Protein AF-A0A7S1Y4C5-F1 (afdb_monomer)

InterPro domains:
  IPR015883 Beta-hexosaminidase, catalytic domain [PF00728] (5-152)
  IPR017853 Glycoside hydrolase superfamily [SSF51445] (5-171)
  IPR025705 Beta-hexosaminidase [PTHR22600] (7-168)

Structure (mmCIF, N/CA/C/O backbone):
data_AF-A0A7S1Y4C5-F1
#
_entry.id   AF-A0A7S1Y4C5-F1
#
loop_
_atom_site.group_PDB
_atom_site.id
_atom_site.type_symbol
_atom_site.label_atom_id
_atom_site.label_alt_id
_atom_site.label_comp_id
_atom_site.label_asym_id
_atom_site.label_entity_id
_atom_site.label_seq_id
_atom_site.pdbx_PDB_ins_code
_atom_site.Cartn_x
_atom_site.Cartn_y
_atom_site.Cartn_z
_atom_site.occupancy
_atom_site.B_iso_or_equiv
_atom_site.auth_seq_id
_atom_site.auth_comp_id
_atom_site.auth_asym_id
_atom_site.auth_atom_id
_atom_site.pdbx_PDB_model_num
ATOM 1 N N . LEU A 1 1 ? 2.376 -16.412 13.499 1.00 44.69 1 LEU A N 1
ATOM 2 C CA . LEU A 1 1 ? 3.447 -16.678 12.507 1.00 44.69 1 LEU A CA 1
ATOM 3 C C . LEU A 1 1 ? 4.648 -15.849 12.928 1.00 44.69 1 LEU A C 1
ATOM 5 O O . LEU A 1 1 ? 4.509 -14.636 12.977 1.00 44.69 1 LEU A O 1
ATOM 9 N N . ALA A 1 2 ? 5.771 -16.462 13.318 1.00 43.91 2 ALA A N 1
ATOM 10 C CA . ALA A 1 2 ? 6.979 -15.684 13.595 1.00 43.91 2 ALA A CA 1
ATOM 11 C C . ALA A 1 2 ? 7.373 -14.967 12.302 1.00 43.91 2 ALA A C 1
ATOM 13 O O . ALA A 1 2 ? 7.531 -15.613 11.263 1.00 43.91 2 ALA A O 1
ATOM 14 N N . THR A 1 3 ? 7.448 -13.643 12.336 1.00 50.47 3 THR A N 1
ATOM 15 C CA . THR A 1 3 ? 7.747 -12.889 11.130 1.00 50.47 3 THR A CA 1
ATOM 16 C C . THR A 1 3 ? 9.207 -13.100 10.771 1.00 50.47 3 THR A C 1
ATOM 18 O O . THR A 1 3 ? 10.111 -13.102 11.613 1.00 50.47 3 THR A O 1
ATOM 21 N N . LYS A 1 4 ? 9.411 -13.429 9.501 1.00 54.81 4 LYS A N 1
ATOM 22 C CA . LYS A 1 4 ? 10.700 -13.845 8.969 1.00 54.81 4 LYS A CA 1
ATOM 23 C C . LYS A 1 4 ? 11.715 -12.699 9.115 1.00 54.81 4 LYS A C 1
ATOM 25 O O . LYS A 1 4 ? 11.378 -11.536 8.897 1.00 54.81 4 LYS A O 1
ATOM 30 N N . LYS A 1 5 ? 12.950 -13.012 9.532 1.00 53.66 5 LYS A N 1
ATOM 31 C CA . LYS A 1 5 ? 14.040 -12.021 9.668 1.00 53.66 5 LYS A CA 1
ATOM 32 C C . LYS A 1 5 ? 14.403 -11.440 8.293 1.00 53.66 5 LYS A C 1
ATOM 34 O O . LYS A 1 5 ? 14.138 -12.065 7.268 1.00 53.66 5 LYS A O 1
ATOM 39 N N . ASN A 1 6 ? 15.069 -10.282 8.269 1.00 50.22 6 ASN A N 1
ATOM 40 C CA . ASN A 1 6 ? 15.592 -9.679 7.035 1.00 50.22 6 ASN A CA 1
ATOM 41 C C . ASN A 1 6 ? 16.341 -10.722 6.177 1.00 50.22 6 ASN A C 1
ATOM 43 O O . ASN A 1 6 ? 17.249 -11.393 6.665 1.00 50.22 6 ASN A O 1
ATOM 47 N N . GLY A 1 7 ? 15.939 -10.861 4.907 1.00 56.28 7 GLY A N 1
ATOM 48 C CA . GLY A 1 7 ? 16.528 -11.803 3.943 1.00 56.28 7 GLY A CA 1
ATOM 49 C C . GLY A 1 7 ? 15.843 -13.172 3.837 1.00 56.28 7 GLY A C 1
ATOM 50 O O . GLY A 1 7 ? 16.260 -13.994 3.027 1.00 56.28 7 GLY A O 1
ATOM 51 N N . GLN A 1 8 ? 14.794 -13.436 4.616 1.00 66.62 8 GLN A N 1
ATOM 52 C CA . GLN A 1 8 ? 14.016 -14.669 4.514 1.00 66.62 8 GLN A CA 1
ATOM 53 C C . GLN A 1 8 ? 12.784 -14.482 3.607 1.00 66.62 8 GLN A C 1
ATOM 55 O O . GLN A 1 8 ? 12.070 -13.487 3.698 1.00 66.62 8 GLN A O 1
ATOM 60 N N . VAL A 1 9 ? 12.531 -15.460 2.735 1.00 79.56 9 VAL A N 1
ATOM 61 C CA . VAL A 1 9 ? 11.459 -15.446 1.720 1.00 79.56 9 VAL A CA 1
ATOM 62 C C . VAL A 1 9 ? 10.220 -16.167 2.251 1.00 79.56 9 VAL A C 1
ATOM 64 O O . VAL A 1 9 ? 10.359 -17.213 2.885 1.00 79.56 9 VAL A O 1
ATOM 67 N N . TYR A 1 10 ? 9.014 -15.650 2.006 1.00 84.56 10 TYR A N 1
ATOM 68 C CA . TYR A 1 10 ? 7.770 -16.391 2.256 1.00 84.56 10 TYR A CA 1
ATOM 69 C C . TYR A 1 10 ? 7.598 -17.479 1.199 1.00 84.56 10 TYR A C 1
ATOM 71 O O . TYR A 1 10 ? 7.643 -17.198 0.007 1.00 84.56 10 TYR A O 1
ATOM 79 N N . THR A 1 11 ? 7.426 -18.723 1.635 1.00 89.00 11 THR A N 1
ATOM 80 C CA . THR A 1 11 ? 7.092 -19.819 0.720 1.00 89.00 11 THR A CA 1
ATOM 81 C C . THR A 1 11 ? 5.599 -19.790 0.403 1.00 89.00 11 THR A C 1
ATOM 83 O O . THR A 1 11 ? 4.813 -19.242 1.177 1.00 89.00 11 THR A O 1
ATOM 86 N N . VAL A 1 12 ? 5.190 -20.435 -0.690 1.00 90.06 12 VAL A N 1
ATOM 87 C CA . VAL A 1 12 ? 3.768 -20.607 -1.037 1.00 90.06 12 VAL A CA 1
ATOM 88 C C . VAL A 1 12 ? 2.978 -21.224 0.128 1.00 90.06 12 VAL A C 1
ATOM 90 O O . VAL A 1 12 ? 1.901 -20.744 0.476 1.00 90.06 12 VAL A O 1
ATOM 93 N N . GLU A 1 13 ? 3.544 -22.218 0.823 1.00 90.69 13 GLU A N 1
ATOM 94 C CA . GLU A 1 13 ? 2.896 -22.821 1.996 1.00 90.69 13 GLU A CA 1
ATOM 95 C C . GLU A 1 13 ? 2.773 -21.842 3.175 1.00 90.69 13 GLU A C 1
ATOM 97 O O . GLU A 1 13 ? 1.780 -21.881 3.903 1.00 90.69 13 GLU A O 1
ATOM 102 N N . ASP A 1 14 ? 3.738 -20.936 3.372 1.00 87.25 14 ASP A N 1
ATOM 103 C CA . ASP A 1 14 ? 3.616 -19.888 4.393 1.00 87.25 14 ASP A CA 1
ATOM 104 C C . ASP A 1 14 ? 2.443 -18.953 4.085 1.00 87.25 14 ASP A C 1
ATOM 106 O O . ASP A 1 14 ? 1.675 -18.616 4.989 1.00 87.25 14 ASP A O 1
ATOM 110 N N . LEU A 1 15 ? 2.274 -18.572 2.815 1.00 90.31 15 LEU A N 1
ATOM 111 C CA . LEU A 1 15 ? 1.174 -17.715 2.376 1.00 90.31 15 LEU A CA 1
ATOM 112 C C . LEU A 1 15 ? -0.179 -18.422 2.520 1.00 90.31 15 LEU A C 1
ATOM 114 O O . LEU A 1 15 ? -1.123 -17.837 3.050 1.00 90.31 15 LEU A O 1
ATOM 118 N N . HIS A 1 16 ? -0.270 -19.708 2.169 1.00 91.50 16 HIS A N 1
ATOM 119 C CA . HIS A 1 16 ? -1.482 -20.488 2.414 1.00 91.50 16 HIS A CA 1
ATOM 120 C C . HIS A 1 16 ? -1.801 -20.632 3.907 1.00 91.50 16 HIS A C 1
ATOM 122 O O . HIS A 1 16 ? -2.966 -20.520 4.296 1.00 91.50 16 HIS A O 1
ATOM 128 N N . LYS A 1 17 ? -0.798 -20.857 4.767 1.00 90.00 17 LYS A N 1
ATOM 129 C CA . LYS A 1 17 ? -0.989 -20.883 6.229 1.00 90.00 17 LYS A CA 1
ATOM 130 C C . LYS A 1 17 ? -1.502 -19.545 6.745 1.00 90.00 17 LYS A C 1
ATOM 132 O O . LYS A 1 17 ? -2.445 -19.540 7.535 1.00 90.00 17 LYS A O 1
ATOM 137 N N . LEU A 1 18 ? -0.912 -18.441 6.287 1.00 87.19 18 LEU A N 1
ATOM 138 C CA . LEU A 1 18 ? -1.337 -17.087 6.631 1.00 87.19 18 LEU A CA 1
ATOM 139 C C . LEU A 1 18 ? -2.795 -16.853 6.224 1.00 87.19 18 LEU A C 1
ATOM 141 O O . LEU A 1 18 ? -3.603 -16.498 7.078 1.00 87.19 18 LEU A O 1
ATOM 145 N N . ARG A 1 19 ? -3.158 -17.152 4.972 1.00 90.69 19 ARG A N 1
ATOM 146 C CA . ARG A 1 19 ? -4.537 -17.022 4.486 1.00 90.69 19 ARG A CA 1
ATOM 147 C C . ARG A 1 19 ? -5.516 -17.876 5.286 1.00 90.69 19 ARG A C 1
ATOM 149 O O . ARG A 1 19 ? -6.537 -17.370 5.730 1.00 90.69 19 ARG A O 1
ATOM 156 N N . ARG A 1 20 ? -5.230 -19.168 5.496 1.00 91.62 20 ARG A N 1
ATOM 157 C CA . ARG A 1 20 ? -6.111 -20.059 6.280 1.00 91.62 20 ARG A CA 1
ATOM 158 C C . ARG A 1 20 ? -6.313 -19.539 7.700 1.00 91.62 20 ARG A C 1
ATOM 160 O O . ARG A 1 20 ? -7.421 -19.614 8.225 1.00 91.62 20 ARG A O 1
ATOM 167 N N . HIS A 1 21 ? -5.250 -19.026 8.314 1.00 87.81 21 HIS A N 1
ATOM 168 C CA . HIS A 1 21 ? -5.327 -18.444 9.644 1.00 87.81 21 HIS A CA 1
ATOM 169 C C . HIS A 1 21 ? -6.174 -17.167 9.659 1.00 87.81 21 HIS A C 1
ATOM 171 O O . HIS A 1 21 ? -7.052 -17.053 10.506 1.00 87.81 21 HIS A O 1
ATOM 177 N N . ALA A 1 22 ? -5.964 -16.247 8.716 1.00 85.50 22 ALA A N 1
ATOM 178 C CA . ALA A 1 22 ? -6.764 -15.029 8.595 1.00 85.50 22 ALA A CA 1
ATOM 179 C C . ALA A 1 22 ? -8.250 -15.350 8.361 1.00 85.50 22 ALA A C 1
ATOM 181 O O . ALA A 1 22 ? -9.101 -14.911 9.130 1.00 85.50 22 ALA A O 1
ATOM 182 N N . HIS A 1 23 ? -8.548 -16.235 7.408 1.00 86.75 23 HIS A N 1
ATOM 183 C CA . HIS A 1 23 ? -9.914 -16.640 7.080 1.00 86.75 23 HIS A CA 1
ATOM 184 C C . HIS A 1 23 ? -10.649 -17.284 8.266 1.00 86.75 23 HIS A C 1
ATOM 186 O O . HIS A 1 23 ? -11.806 -16.964 8.522 1.00 86.75 23 HIS A O 1
ATOM 192 N N . LYS A 1 24 ? -9.973 -18.138 9.054 1.00 86.88 24 LYS A N 1
ATOM 193 C CA . LYS A 1 24 ? -10.547 -18.725 10.283 1.00 86.88 24 LYS A CA 1
ATOM 194 C C . LYS A 1 24 ? -10.992 -17.657 11.296 1.00 86.88 24 LYS A C 1
ATOM 196 O O . LYS A 1 24 ? -11.871 -17.926 12.107 1.00 86.88 24 LYS A O 1
ATOM 201 N N . ASN A 1 25 ? -10.387 -16.473 11.248 1.00 80.69 25 ASN A N 1
ATOM 202 C CA . ASN A 1 25 ? -10.697 -15.343 12.117 1.00 80.69 25 ASN A CA 1
ATOM 203 C C . ASN A 1 25 ? -11.549 -14.269 11.416 1.00 80.69 25 ASN A C 1
ATOM 205 O O . ASN A 1 25 ? -11.644 -13.155 11.917 1.00 80.69 25 ASN A O 1
ATOM 209 N N . GLY A 1 26 ? -12.148 -14.577 10.258 1.00 81.00 26 GLY A N 1
ATOM 210 C CA . GLY A 1 26 ? -12.970 -13.625 9.505 1.00 81.00 26 GLY A CA 1
ATOM 211 C C . GLY A 1 26 ? -12.182 -12.461 8.895 1.00 81.00 26 GLY A C 1
ATOM 212 O O . GLY A 1 26 ? -12.767 -11.423 8.608 1.00 81.00 26 GLY A O 1
ATOM 213 N N . ILE A 1 27 ? -10.865 -12.613 8.715 1.00 82.06 27 ILE A N 1
ATOM 214 C CA . ILE A 1 27 ? -9.991 -11.601 8.112 1.00 82.06 27 ILE A CA 1
ATOM 215 C C . ILE A 1 27 ? -9.724 -11.974 6.652 1.00 82.06 27 ILE A C 1
ATOM 217 O O . ILE A 1 27 ? -9.219 -13.061 6.357 1.00 82.06 27 ILE A O 1
ATOM 221 N N . GLU A 1 28 ? -10.022 -11.038 5.756 1.00 87.12 28 GLU A N 1
ATOM 222 C CA . GLU A 1 28 ? -9.709 -11.114 4.329 1.00 87.12 28 GLU A CA 1
ATOM 223 C C . GLU A 1 28 ? -8.296 -10.567 4.066 1.00 87.12 28 GLU A C 1
ATOM 225 O O . GLU A 1 28 ? -7.915 -9.531 4.614 1.00 87.12 28 GLU A O 1
ATOM 230 N N . ILE A 1 29 ? -7.506 -11.251 3.231 1.00 88.56 29 ILE A N 1
ATOM 231 C CA . ILE A 1 29 ? -6.175 -10.777 2.822 1.00 88.56 29 ILE A CA 1
ATOM 232 C C . ILE A 1 29 ? -6.226 -10.356 1.361 1.00 88.56 29 ILE A C 1
ATOM 234 O O . ILE A 1 29 ? -6.358 -11.202 0.480 1.00 88.56 29 ILE A O 1
ATOM 238 N N . ILE A 1 30 ? -6.022 -9.064 1.115 1.00 91.88 30 ILE A N 1
ATOM 239 C CA . ILE A 1 30 ? -5.948 -8.496 -0.231 1.00 91.88 30 ILE A CA 1
ATOM 240 C C . ILE A 1 30 ? -4.469 -8.331 -0.608 1.00 91.88 30 ILE A C 1
ATOM 242 O O . ILE A 1 30 ? -3.759 -7.573 0.060 1.00 91.88 30 ILE A O 1
ATOM 246 N N . PRO A 1 31 ? -3.963 -9.028 -1.642 1.00 93.50 31 PRO A N 1
ATOM 247 C CA . PRO A 1 31 ? -2.578 -8.875 -2.061 1.00 93.50 31 PRO A CA 1
ATOM 248 C C . PRO A 1 31 ? -2.358 -7.534 -2.774 1.00 93.50 31 PRO A C 1
ATOM 250 O O . PRO A 1 31 ? -3.119 -7.160 -3.669 1.00 93.50 31 PRO A O 1
ATOM 253 N N . GLU A 1 32 ? -1.271 -6.846 -2.414 1.00 93.56 32 GLU A N 1
ATOM 254 C CA . GLU A 1 32 ? -0.764 -5.685 -3.146 1.00 93.56 32 GLU A CA 1
ATOM 255 C C . GLU A 1 32 ? 0.491 -6.041 -3.945 1.00 93.56 32 GLU A C 1
ATOM 257 O O . GLU A 1 32 ? 1.500 -6.474 -3.3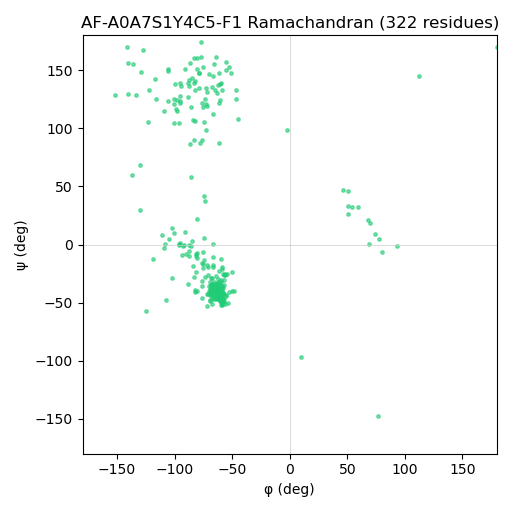86 1.00 93.56 32 GLU A O 1
ATOM 262 N N . VAL A 1 33 ? 0.447 -5.804 -5.257 1.00 94.19 33 VAL A N 1
ATOM 263 C CA . VAL A 1 33 ? 1.580 -5.993 -6.165 1.00 94.19 33 VAL A CA 1
ATOM 264 C C . VAL A 1 33 ? 1.862 -4.676 -6.878 1.00 94.19 33 VAL A C 1
ATOM 266 O O . VAL A 1 33 ? 1.138 -4.277 -7.784 1.00 94.19 33 VAL A O 1
ATOM 269 N N . ASN A 1 34 ? 2.934 -3.998 -6.468 1.00 93.06 34 ASN A N 1
ATOM 270 C CA . ASN A 1 34 ? 3.391 -2.760 -7.099 1.00 93.06 34 ASN A CA 1
ATOM 271 C C . ASN A 1 34 ? 4.096 -3.068 -8.434 1.00 93.06 34 ASN A C 1
ATOM 273 O O . ASN A 1 34 ? 5.069 -3.830 -8.470 1.00 93.06 34 ASN A O 1
ATOM 277 N N . ILE A 1 35 ? 3.581 -2.489 -9.524 1.00 93.12 35 ILE A N 1
ATOM 278 C CA . ILE A 1 35 ? 3.963 -2.820 -10.910 1.00 93.12 35 ILE A CA 1
ATOM 279 C C . ILE A 1 35 ? 4.408 -1.566 -11.671 1.00 93.12 35 ILE A C 1
ATOM 281 O O . ILE A 1 35 ? 5.520 -1.514 -12.204 1.00 93.12 35 ILE A O 1
ATOM 285 N N . LEU A 1 36 ? 3.536 -0.553 -11.748 1.00 91.88 36 LEU A N 1
ATOM 286 C CA . LEU A 1 36 ? 3.782 0.627 -12.582 1.00 91.88 36 LEU A CA 1
ATOM 287 C C . LEU A 1 36 ? 4.791 1.595 -11.977 1.00 91.88 36 LEU A C 1
ATOM 289 O O . LEU A 1 36 ? 5.528 2.218 -12.739 1.00 91.88 36 LEU A O 1
ATOM 293 N N . SER A 1 37 ? 4.839 1.667 -10.652 1.00 89.56 37 SER A N 1
ATOM 294 C CA . SER A 1 37 ? 5.831 2.379 -9.854 1.00 89.56 37 SER A CA 1
ATOM 295 C C . SER A 1 37 ? 6.164 1.551 -8.607 1.00 89.56 37 SER A C 1
ATOM 297 O O . SER A 1 37 ? 5.539 0.520 -8.343 1.00 89.56 37 SER A O 1
ATOM 299 N N . ARG A 1 38 ? 7.202 1.962 -7.864 1.00 90.38 38 ARG A N 1
ATOM 300 C CA . ARG A 1 38 ? 7.665 1.310 -6.616 1.00 90.38 38 ARG A CA 1
ATOM 301 C C . ARG A 1 38 ? 7.879 -0.212 -6.718 1.00 90.38 38 ARG A C 1
ATOM 303 O O . ARG A 1 38 ? 7.905 -0.920 -5.715 1.00 90.38 38 ARG A O 1
ATOM 310 N N . ALA A 1 39 ? 8.169 -0.710 -7.911 1.00 92.62 39 ALA A N 1
ATOM 311 C CA . ALA A 1 39 ? 8.448 -2.103 -8.223 1.00 92.62 39 ALA A CA 1
ATOM 312 C C . ALA A 1 39 ? 9.898 -2.511 -7.875 1.00 92.62 39 ALA A C 1
ATOM 314 O O . ALA A 1 39 ? 10.423 -3.490 -8.395 1.00 92.62 39 ALA A O 1
ATOM 315 N N . GLY A 1 40 ? 10.582 -1.801 -6.970 1.00 88.44 40 GLY A N 1
ATOM 316 C CA . GLY A 1 40 ? 11.986 -2.073 -6.624 1.00 88.44 40 GLY A CA 1
ATOM 317 C C . GLY A 1 40 ? 12.239 -3.503 -6.124 1.00 88.44 40 GLY A C 1
ATOM 318 O O . GLY A 1 40 ? 13.317 -4.047 -6.342 1.00 88.44 40 GLY A O 1
ATOM 319 N N . GLY A 1 41 ? 11.229 -4.164 -5.544 1.00 86.38 41 GLY A N 1
ATOM 320 C CA . GLY A 1 41 ? 11.302 -5.577 -5.146 1.00 86.38 41 GLY A CA 1
ATOM 321 C C . GLY A 1 41 ? 11.602 -6.545 -6.300 1.00 86.38 41 GLY A C 1
ATOM 322 O O . GLY A 1 41 ? 12.137 -7.626 -6.069 1.00 86.38 41 GLY A O 1
ATOM 323 N N . TRP A 1 42 ? 11.350 -6.135 -7.545 1.00 90.31 42 TRP A N 1
ATOM 324 C CA . TRP A 1 42 ? 11.591 -6.924 -8.750 1.00 90.31 42 TRP A CA 1
ATOM 325 C C . TRP A 1 42 ? 13.024 -6.816 -9.280 1.00 90.31 42 TRP A C 1
ATOM 327 O O . TRP A 1 42 ? 13.326 -7.394 -10.321 1.00 90.31 42 TRP A O 1
ATOM 337 N N . PHE A 1 43 ? 13.938 -6.106 -8.614 1.00 85.88 43 PHE A N 1
ATOM 338 C CA . PHE A 1 43 ? 15.245 -5.760 -9.191 1.00 85.88 43 PHE A CA 1
ATOM 339 C C . PHE A 1 43 ? 16.099 -6.939 -9.682 1.00 85.88 43 PHE A C 1
ATOM 341 O O . PHE A 1 43 ? 16.901 -6.775 -10.598 1.00 85.88 43 PHE A O 1
ATOM 348 N N . GLN A 1 44 ? 15.918 -8.136 -9.120 1.00 83.62 44 GLN A N 1
ATOM 349 C CA . GLN A 1 44 ? 16.655 -9.339 -9.535 1.00 83.62 44 GLN A CA 1
ATOM 350 C C . GLN A 1 44 ? 16.004 -10.098 -10.692 1.00 83.62 44 GLN A C 1
ATOM 352 O O . GLN A 1 44 ? 16.629 -10.990 -11.256 1.00 83.62 44 GLN A O 1
ATOM 357 N N . SER A 1 45 ? 14.774 -9.747 -11.064 1.00 89.81 45 SER A N 1
ATOM 358 C CA . SER A 1 45 ? 14.054 -10.391 -12.168 1.00 89.81 45 SER A CA 1
ATOM 359 C C . SER A 1 45 ? 14.571 -9.961 -13.543 1.00 89.81 45 SER A C 1
ATOM 361 O O . SER A 1 45 ? 14.350 -10.647 -14.533 1.00 89.81 45 SER A O 1
ATOM 363 N N . GLY A 1 46 ? 15.263 -8.817 -13.617 1.00 90.50 46 GLY A N 1
ATOM 364 C CA . GLY A 1 46 ? 15.653 -8.205 -14.885 1.00 90.50 46 GLY A CA 1
ATOM 365 C C . GLY A 1 46 ? 14.502 -7.531 -15.640 1.00 90.50 46 GLY A C 1
ATOM 366 O O . GLY A 1 46 ? 14.729 -7.129 -16.776 1.00 90.50 46 GLY A O 1
ATOM 367 N N . LEU A 1 47 ? 13.327 -7.390 -15.012 1.00 94.88 47 LEU A N 1
ATOM 368 C CA . LEU A 1 47 ? 12.110 -6.799 -15.587 1.00 94.88 47 LEU A CA 1
ATOM 369 C C . LEU A 1 47 ? 11.968 -5.294 -15.317 1.00 94.88 47 LEU A C 1
ATOM 371 O O . LEU A 1 47 ? 10.979 -4.691 -15.713 1.00 94.88 47 LEU A O 1
ATOM 375 N N . LEU A 1 48 ? 12.902 -4.679 -14.587 1.00 94.19 48 LEU A N 1
ATOM 376 C CA . LEU A 1 48 ? 12.875 -3.239 -14.322 1.00 94.19 48 LEU A CA 1
ATOM 377 C C . LEU A 1 48 ? 13.419 -2.439 -15.498 1.00 94.19 48 LEU A C 1
ATOM 379 O O . LEU A 1 48 ? 14.354 -2.875 -16.175 1.00 94.19 48 LEU A O 1
ATOM 383 N N . ILE A 1 49 ? 12.911 -1.215 -15.644 1.00 94.06 49 ILE A N 1
ATOM 384 C CA . ILE A 1 49 ? 13.533 -0.223 -16.519 1.00 94.06 49 ILE A CA 1
ATOM 385 C C . ILE A 1 49 ? 14.980 0.022 -16.056 1.00 94.06 49 ILE A C 1
ATOM 387 O O . ILE A 1 49 ? 15.228 0.183 -14.854 1.00 94.06 49 ILE A O 1
ATOM 391 N N . PRO A 1 50 ? 15.961 0.023 -16.977 1.00 92.62 50 PRO A N 1
ATOM 392 C CA . PRO A 1 50 ? 17.369 0.119 -16.621 1.00 92.62 50 PRO A CA 1
ATOM 393 C C . PRO A 1 50 ? 17.760 1.554 -16.236 1.00 92.62 50 PRO A C 1
ATOM 395 O O . PRO A 1 50 ? 18.219 2.322 -17.075 1.00 92.62 50 PRO A O 1
ATOM 398 N N . CYS A 1 51 ? 17.635 1.882 -14.951 1.00 93.31 51 CYS A N 1
ATOM 399 C CA . CYS A 1 51 ? 18.071 3.154 -14.360 1.00 93.31 51 CYS A CA 1
ATOM 400 C C . CYS A 1 51 ? 18.929 2.914 -13.094 1.00 93.31 51 CYS A C 1
ATOM 402 O O . CYS A 1 51 ? 18.474 3.112 -11.964 1.00 93.31 51 CYS A O 1
ATOM 404 N N . PRO A 1 52 ? 20.148 2.358 -13.244 1.00 90.94 52 PRO A N 1
ATOM 405 C CA . PRO A 1 52 ? 20.992 1.960 -12.118 1.00 90.94 52 PRO A CA 1
ATOM 406 C C . PRO A 1 52 ? 21.397 3.105 -11.183 1.00 90.94 52 PRO A C 1
ATOM 408 O O . PRO A 1 52 ? 21.546 2.837 -9.993 1.00 90.94 52 PRO A O 1
ATOM 411 N N . HIS A 1 53 ? 21.578 4.337 -11.671 1.00 92.25 53 HIS A N 1
ATOM 412 C CA . HIS A 1 53 ? 21.906 5.484 -10.820 1.00 92.25 53 HIS A CA 1
ATOM 413 C C . HIS A 1 53 ? 20.713 5.861 -9.952 1.00 92.25 53 HIS A C 1
ATOM 415 O O . HIS A 1 53 ? 20.844 5.912 -8.737 1.00 92.25 53 HIS A O 1
ATOM 421 N N . PHE A 1 54 ? 19.522 5.989 -10.530 1.00 92.00 54 PHE A N 1
ATOM 422 C CA . PHE A 1 54 ? 18.295 6.236 -9.784 1.00 92.00 54 PHE A CA 1
ATOM 423 C C . PHE A 1 54 ? 17.990 5.117 -8.777 1.00 92.00 54 PHE A C 1
ATOM 425 O O . PHE A 1 54 ? 17.698 5.390 -7.610 1.00 92.00 54 PHE A O 1
ATOM 432 N N . ALA A 1 55 ? 18.128 3.851 -9.187 1.00 89.31 55 ALA A N 1
ATOM 433 C CA . ALA A 1 55 ? 17.995 2.706 -8.287 1.00 89.31 55 ALA A CA 1
ATOM 434 C C . ALA A 1 55 ? 18.973 2.793 -7.106 1.00 89.31 55 ALA A C 1
ATOM 436 O O . ALA A 1 55 ? 18.642 2.383 -5.993 1.00 89.31 55 ALA A O 1
ATOM 437 N N . CYS A 1 56 ? 20.169 3.327 -7.355 1.00 87.81 56 CYS A N 1
ATOM 438 C CA . CYS A 1 56 ? 21.199 3.482 -6.351 1.00 87.81 56 CYS A CA 1
ATOM 439 C C . CYS A 1 56 ? 21.034 4.689 -5.453 1.00 87.81 56 CYS A C 1
ATOM 441 O O . CYS A 1 56 ? 21.307 4.565 -4.270 1.00 87.81 56 CYS A O 1
ATOM 443 N N . ASP A 1 57 ? 20.626 5.832 -5.980 1.00 87.88 57 ASP A N 1
ATOM 444 C CA . ASP A 1 57 ? 20.615 7.095 -5.247 1.00 87.88 57 ASP A CA 1
ATOM 445 C C . ASP A 1 57 ? 19.294 7.288 -4.498 1.00 87.88 57 ASP A C 1
ATOM 447 O O . ASP A 1 57 ? 19.276 7.828 -3.392 1.00 87.88 57 ASP A O 1
ATOM 451 N N . VAL A 1 58 ? 18.195 6.800 -5.082 1.00 85.56 58 VAL A N 1
ATOM 452 C CA . VAL A 1 58 ? 16.832 6.968 -4.563 1.00 85.56 58 VAL A CA 1
ATOM 453 C C . VAL A 1 58 ? 16.301 5.660 -3.980 1.00 85.56 58 VAL A C 1
ATOM 455 O O . VAL A 1 58 ? 15.776 5.640 -2.868 1.00 85.56 58 VAL A O 1
ATOM 458 N N . GLY A 1 59 ? 16.446 4.547 -4.706 1.00 74.50 59 GLY A N 1
ATOM 459 C CA . GLY A 1 59 ? 16.059 3.210 -4.233 1.00 74.50 59 GLY A CA 1
ATOM 460 C C . GLY A 1 59 ? 14.550 2.957 -4.078 1.00 74.50 59 GLY A C 1
ATOM 461 O O . GLY A 1 59 ? 14.146 1.855 -3.706 1.00 74.50 59 GLY A O 1
ATOM 462 N N . CYS A 1 60 ? 13.695 3.932 -4.382 1.00 81.12 60 CYS A N 1
ATOM 463 C CA . CYS A 1 60 ? 12.241 3.785 -4.469 1.00 81.12 60 CYS A CA 1
ATOM 464 C C . CYS A 1 60 ? 11.725 4.319 -5.814 1.00 81.12 60 CYS A C 1
ATOM 466 O O . CYS A 1 60 ? 12.472 4.927 -6.570 1.00 81.12 60 CYS A O 1
ATOM 468 N N . GLY A 1 61 ? 10.467 4.028 -6.160 1.00 87.44 61 GLY A N 1
ATOM 469 C CA . GLY A 1 61 ? 9.856 4.535 -7.398 1.00 87.44 61 GLY A CA 1
ATOM 470 C C . GLY A 1 61 ? 10.260 3.810 -8.691 1.00 87.44 61 GLY A C 1
ATOM 471 O O . GLY A 1 61 ? 9.818 4.207 -9.761 1.00 87.44 61 GLY A O 1
ATOM 472 N N . MET A 1 62 ? 11.049 2.732 -8.630 1.00 92.00 62 MET A N 1
ATOM 473 C CA . MET A 1 62 ? 11.443 1.944 -9.811 1.00 92.00 62 MET A CA 1
ATOM 474 C C . MET A 1 62 ? 10.221 1.346 -10.538 1.00 92.00 62 MET A C 1
ATOM 476 O O . MET A 1 62 ? 9.462 0.623 -9.897 1.00 92.00 62 MET A O 1
ATOM 480 N N . PRO A 1 63 ? 10.020 1.586 -11.842 1.00 94.62 63 PRO A N 1
ATOM 481 C CA . PRO A 1 63 ? 8.947 0.968 -12.622 1.00 94.62 63 PRO A CA 1
ATOM 482 C C . PRO A 1 63 ? 9.387 -0.349 -13.295 1.00 94.62 63 PRO A C 1
ATOM 484 O O . PRO A 1 63 ? 10.552 -0.504 -13.677 1.00 94.62 63 PRO A O 1
ATOM 487 N N . LEU A 1 64 ? 8.450 -1.284 -13.513 1.00 95.19 64 LEU A N 1
ATOM 488 C CA . LEU A 1 64 ? 8.676 -2.404 -14.442 1.00 95.19 64 LEU A CA 1
ATOM 489 C C . LEU A 1 64 ? 8.704 -1.916 -15.903 1.00 95.19 64 LEU A C 1
ATOM 491 O O . LEU A 1 64 ? 7.965 -0.998 -16.278 1.00 95.19 64 LEU A O 1
ATOM 495 N N . ASP A 1 65 ? 9.515 -2.558 -16.739 1.00 94.94 65 ASP A N 1
ATOM 496 C CA . ASP A 1 65 ? 9.498 -2.422 -18.195 1.00 94.94 65 ASP A CA 1
ATOM 497 C C . ASP A 1 65 ? 8.399 -3.321 -18.776 1.00 94.94 65 ASP A C 1
ATOM 499 O O . ASP A 1 65 ? 8.523 -4.542 -18.773 1.00 94.94 65 ASP A O 1
ATOM 503 N N . LEU A 1 66 ? 7.292 -2.732 -19.232 1.00 94.94 66 LEU A N 1
ATOM 504 C CA . LEU A 1 66 ? 6.113 -3.472 -19.692 1.00 94.94 66 LEU A CA 1
ATOM 505 C C . LEU A 1 66 ? 6.226 -3.869 -21.171 1.00 94.94 66 LEU A C 1
ATOM 507 O O . LEU A 1 66 ? 5.388 -3.492 -21.999 1.00 94.94 66 LEU A O 1
ATOM 511 N N . ASP A 1 67 ? 7.277 -4.607 -21.512 1.00 95.25 67 ASP A N 1
ATOM 512 C CA . ASP A 1 67 ? 7.384 -5.289 -22.799 1.00 95.25 67 ASP A CA 1
ATOM 513 C C . ASP A 1 67 ? 6.516 -6.566 -22.838 1.00 95.25 67 ASP A C 1
ATOM 515 O O . ASP A 1 67 ? 5.899 -6.971 -21.848 1.00 95.25 67 ASP A O 1
ATOM 519 N N . VAL A 1 68 ? 6.443 -7.217 -24.001 1.00 95.94 68 VAL A N 1
ATOM 520 C CA . VAL A 1 68 ? 5.633 -8.436 -24.182 1.00 95.94 68 VAL A CA 1
ATOM 521 C C . VAL A 1 68 ? 6.047 -9.581 -23.247 1.00 95.94 68 VAL A C 1
ATOM 523 O O . VAL A 1 68 ? 5.199 -10.363 -22.818 1.00 95.94 68 VAL A O 1
ATOM 526 N N . HIS A 1 69 ? 7.332 -9.680 -22.904 1.00 96.38 69 HIS A N 1
ATOM 527 C CA . HIS A 1 69 ? 7.852 -10.735 -22.044 1.00 96.38 69 HIS A CA 1
ATOM 528 C C . HIS A 1 69 ? 7.491 -10.479 -20.579 1.00 96.38 69 HIS A C 1
ATOM 530 O O . HIS A 1 69 ? 6.983 -11.379 -19.906 1.00 96.38 69 HIS A O 1
ATOM 536 N N . THR A 1 70 ? 7.671 -9.244 -20.106 1.00 96.38 70 THR A N 1
ATOM 537 C CA . THR A 1 70 ? 7.265 -8.829 -18.763 1.00 96.38 70 THR A CA 1
ATOM 538 C C . THR A 1 70 ? 5.768 -9.003 -18.563 1.00 96.38 70 THR A C 1
ATOM 540 O O . THR A 1 70 ? 5.364 -9.504 -17.519 1.00 96.38 70 THR A O 1
ATOM 543 N N . LEU A 1 71 ? 4.934 -8.660 -19.550 1.00 97.25 71 LEU A N 1
ATOM 544 C CA . LEU A 1 71 ? 3.481 -8.839 -19.444 1.00 97.25 71 LEU A CA 1
ATOM 545 C C . LEU A 1 71 ? 3.082 -10.315 -19.307 1.00 97.25 71 LEU A C 1
ATOM 547 O O . LEU A 1 71 ? 2.201 -10.636 -18.508 1.00 97.25 71 LEU A O 1
ATOM 551 N N . ALA A 1 72 ? 3.750 -11.222 -20.026 1.00 97.19 72 ALA A N 1
ATOM 552 C CA . ALA A 1 72 ? 3.508 -12.659 -19.898 1.00 97.19 72 ALA A CA 1
ATOM 553 C C . ALA A 1 72 ? 3.897 -13.183 -18.504 1.00 97.19 72 ALA A C 1
ATOM 555 O O . ALA A 1 72 ? 3.119 -13.899 -17.873 1.00 97.19 72 ALA A O 1
ATOM 556 N N . ILE A 1 73 ? 5.069 -12.787 -17.994 1.00 97.00 73 ILE A N 1
ATOM 557 C CA . ILE A 1 73 ? 5.502 -13.149 -16.635 1.00 97.00 73 ILE A CA 1
ATOM 558 C C . ILE A 1 73 ? 4.533 -12.586 -15.599 1.00 97.00 73 ILE A C 1
ATOM 560 O O . ILE A 1 73 ? 4.105 -13.307 -14.703 1.00 97.00 73 ILE A O 1
ATOM 564 N N . LEU A 1 74 ? 4.171 -11.312 -15.731 1.00 96.81 74 LEU A N 1
ATOM 565 C CA . LEU A 1 74 ? 3.280 -10.630 -14.806 1.00 96.81 74 LEU A CA 1
ATOM 566 C C . LEU A 1 74 ? 1.908 -11.301 -14.750 1.00 96.81 74 LEU A C 1
ATOM 568 O O . LEU A 1 74 ? 1.381 -11.487 -13.661 1.00 96.81 74 LEU A O 1
ATOM 572 N N . THR A 1 75 ? 1.366 -11.710 -15.898 1.00 97.88 75 THR A N 1
ATOM 573 C CA . THR A 1 75 ? 0.096 -12.448 -15.961 1.00 97.88 75 THR A CA 1
ATOM 574 C C . THR A 1 75 ? 0.174 -13.730 -15.131 1.00 97.88 75 THR A C 1
ATOM 576 O O . THR A 1 75 ? -0.672 -13.941 -14.270 1.00 97.88 75 THR A O 1
ATOM 579 N N . ASN A 1 76 ? 1.226 -14.536 -15.306 1.00 97.62 76 ASN A N 1
ATOM 580 C CA . ASN A 1 76 ? 1.396 -15.780 -14.547 1.00 97.62 76 ASN A CA 1
ATOM 581 C C . ASN A 1 76 ? 1.608 -15.534 -13.046 1.00 97.62 76 ASN A C 1
ATOM 583 O O . ASN A 1 76 ? 1.048 -16.248 -12.221 1.00 97.62 76 ASN A O 1
ATOM 587 N N . VAL A 1 77 ? 2.400 -14.519 -12.679 1.00 96.31 77 VAL A N 1
ATOM 588 C CA . VAL A 1 77 ? 2.631 -14.183 -11.265 1.00 96.31 77 VAL A CA 1
ATOM 589 C C . VAL A 1 77 ? 1.338 -13.722 -10.595 1.00 96.31 77 VAL A C 1
ATOM 591 O O . VAL A 1 77 ? 1.057 -14.120 -9.467 1.00 96.31 77 VAL A O 1
ATOM 594 N N . LEU A 1 78 ? 0.544 -12.887 -11.269 1.00 96.94 78 LEU A N 1
ATOM 595 C CA . LEU A 1 78 ? -0.728 -12.420 -10.726 1.00 96.94 78 LEU A CA 1
ATOM 596 C C . LEU A 1 78 ? -1.749 -13.558 -10.617 1.00 96.94 78 LEU A C 1
ATOM 598 O O . LEU A 1 78 ? -2.413 -13.645 -9.589 1.00 96.94 78 LEU A O 1
ATOM 602 N N . ASP A 1 79 ? -1.832 -14.449 -11.607 1.00 97.38 79 ASP A N 1
ATOM 603 C CA . ASP A 1 79 ? -2.677 -15.650 -11.547 1.00 97.38 79 ASP A CA 1
ATOM 604 C C . ASP A 1 79 ? -2.318 -16.535 -10.339 1.00 97.38 79 ASP A C 1
ATOM 606 O O . ASP A 1 79 ? -3.181 -16.891 -9.533 1.00 97.38 79 ASP A O 1
ATOM 610 N N . GLU A 1 80 ? -1.022 -16.793 -10.123 1.00 96.62 80 GLU A N 1
ATOM 611 C CA . GLU A 1 80 ? -0.547 -17.553 -8.963 1.00 96.62 80 GLU A CA 1
ATOM 612 C C . GLU A 1 80 ? -0.917 -16.857 -7.643 1.00 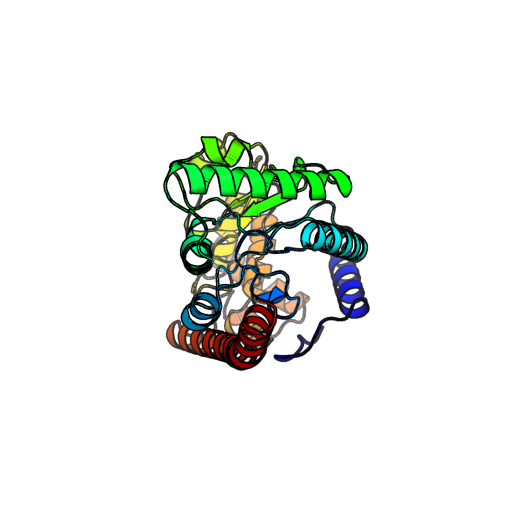96.62 80 GLU A C 1
ATOM 614 O O . GLU A 1 80 ? -1.473 -17.490 -6.743 1.00 96.62 80 GLU A O 1
ATOM 619 N N . ILE A 1 81 ? -0.676 -15.548 -7.526 1.00 95.88 81 ILE A N 1
ATOM 620 C CA . ILE A 1 81 ? -1.037 -14.761 -6.337 1.00 95.88 81 ILE A CA 1
ATOM 621 C C . ILE A 1 81 ? -2.542 -14.858 -6.054 1.00 95.88 81 ILE A C 1
ATOM 623 O O . ILE A 1 81 ? -2.938 -15.135 -4.918 1.00 95.88 81 ILE A O 1
ATOM 627 N N . LEU A 1 82 ? -3.386 -14.683 -7.069 1.00 95.19 82 LEU A N 1
ATOM 628 C CA . LEU A 1 82 ? -4.839 -14.775 -6.929 1.00 95.19 82 LEU A CA 1
ATOM 629 C C . LEU A 1 82 ? -5.271 -16.174 -6.492 1.00 95.19 82 LEU A C 1
ATOM 631 O O . LEU A 1 82 ? -6.114 -16.296 -5.604 1.00 95.19 82 LEU A O 1
ATOM 635 N N . SER A 1 83 ? -4.639 -17.222 -7.022 1.00 95.75 83 SER A N 1
ATOM 636 C CA . SER A 1 83 ? -4.903 -18.601 -6.600 1.00 95.75 83 SER A CA 1
ATOM 637 C C . SER A 1 83 ? -4.541 -18.855 -5.126 1.00 95.75 83 SER A C 1
ATOM 639 O O . SER A 1 83 ? -5.229 -19.600 -4.419 1.00 95.75 83 SER A O 1
ATOM 641 N N . ILE A 1 84 ? -3.479 -18.209 -4.626 1.00 95.38 84 ILE A N 1
ATOM 642 C CA . ILE A 1 84 ? -3.013 -18.374 -3.248 1.00 95.38 84 ILE A CA 1
ATOM 643 C C . ILE A 1 84 ? -3.985 -17.708 -2.281 1.00 95.38 84 ILE A C 1
ATOM 645 O O . ILE A 1 84 ? -4.430 -18.361 -1.327 1.00 95.38 84 ILE A O 1
ATOM 649 N N . PHE A 1 85 ? -4.298 -16.430 -2.513 1.00 94.62 85 PHE A N 1
ATOM 650 C CA . PHE A 1 85 ? -5.082 -15.608 -1.590 1.00 94.62 85 PHE A CA 1
ATOM 651 C C . PHE A 1 85 ? -6.592 -15.800 -1.746 1.00 94.62 85 PHE A C 1
ATOM 653 O O . PHE A 1 85 ? -7.294 -15.698 -0.745 1.00 94.62 85 PHE A O 1
ATOM 660 N N . ASN A 1 86 ? -7.076 -16.162 -2.941 1.00 92.12 86 ASN A N 1
ATOM 661 C CA . ASN A 1 86 ? -8.501 -16.314 -3.264 1.00 92.12 86 ASN A CA 1
ATOM 662 C C . ASN A 1 86 ? -9.337 -15.085 -2.860 1.00 92.12 86 ASN A C 1
ATOM 664 O O . ASN A 1 86 ? -10.490 -15.214 -2.449 1.00 92.12 86 ASN A O 1
ATOM 668 N N . SER A 1 87 ? -8.727 -13.902 -2.937 1.00 92.56 87 SER A N 1
ATOM 669 C CA . SER A 1 87 ? -9.416 -12.653 -2.657 1.00 92.56 87 SER A CA 1
ATOM 670 C C . SER A 1 87 ? -10.191 -12.215 -3.890 1.00 92.56 87 SER A C 1
ATOM 672 O O . SER A 1 87 ? -9.665 -12.340 -5.001 1.00 92.56 87 SER A O 1
ATOM 674 N N . PRO A 1 88 ? -11.413 -11.675 -3.741 1.00 93.00 88 PRO A N 1
ATOM 675 C CA . PRO A 1 88 ? -12.094 -11.066 -4.869 1.00 93.00 88 PRO A CA 1
ATOM 676 C C . PRO A 1 88 ? -11.376 -9.799 -5.334 1.00 93.00 88 PRO A C 1
ATOM 678 O O . PRO A 1 88 ? -11.607 -9.402 -6.469 1.00 93.00 88 PRO A O 1
ATOM 681 N N . PHE A 1 89 ? -10.524 -9.191 -4.498 1.00 95.50 89 PHE A N 1
ATOM 682 C CA . PHE A 1 89 ? -9.819 -7.949 -4.794 1.00 95.50 89 PHE A CA 1
ATOM 683 C C . PHE A 1 89 ? -8.334 -8.164 -5.095 1.00 95.50 89 PHE A C 1
ATOM 685 O O . PHE A 1 89 ? -7.678 -9.047 -4.542 1.00 95.50 89 PHE A O 1
ATOM 692 N N . LEU A 1 90 ? -7.780 -7.275 -5.918 1.00 95.75 90 LEU A N 1
ATOM 693 C CA . LEU A 1 90 ? -6.346 -7.170 -6.172 1.00 95.75 90 LEU A CA 1
ATOM 694 C C . LEU A 1 90 ? -5.921 -5.707 -6.098 1.00 95.75 90 LEU A C 1
ATOM 696 O O . LEU A 1 90 ? -6.499 -4.850 -6.766 1.00 95.75 90 LEU A O 1
ATOM 700 N N . HIS A 1 91 ? -4.884 -5.418 -5.317 1.00 95.38 91 HIS A N 1
ATOM 701 C CA . HIS A 1 91 ? -4.336 -4.074 -5.210 1.00 95.38 91 HIS A CA 1
ATOM 702 C C . HIS A 1 91 ? -3.105 -3.942 -6.125 1.00 95.38 91 HIS A C 1
ATOM 704 O O . HIS A 1 91 ? -2.089 -4.591 -5.897 1.00 95.38 91 HIS A O 1
ATOM 710 N N . LEU A 1 92 ? -3.149 -3.103 -7.168 1.00 94.12 92 LEU A N 1
ATOM 711 C CA . LEU A 1 92 ? -2.005 -2.940 -8.102 1.00 94.12 92 LEU A CA 1
ATOM 712 C C . LEU A 1 92 ? -1.031 -1.829 -7.689 1.00 94.12 92 LEU A C 1
ATOM 714 O O . LEU A 1 92 ? -0.149 -1.427 -8.451 1.00 94.12 92 LEU A O 1
ATOM 718 N N . GLY A 1 93 ? -1.205 -1.326 -6.472 1.00 91.12 93 GLY A N 1
ATOM 719 C CA . GLY A 1 93 ? -0.294 -0.375 -5.861 1.00 91.12 93 GLY A CA 1
ATOM 720 C C . GLY A 1 93 ? -0.466 1.028 -6.417 1.00 91.12 93 GLY A C 1
ATOM 721 O O . GLY A 1 93 ? -1.585 1.452 -6.715 1.00 91.12 93 GLY A O 1
ATOM 722 N N . TYR A 1 94 ? 0.634 1.773 -6.478 1.00 85.38 94 TYR A N 1
ATOM 723 C CA . TYR A 1 94 ? 0.614 3.180 -6.868 1.00 85.38 94 TYR A CA 1
ATOM 724 C C . TYR A 1 94 ? 0.499 3.335 -8.388 1.00 85.38 94 TYR A C 1
ATOM 726 O O . TYR A 1 94 ? 0.993 2.523 -9.173 1.00 85.38 94 TYR A O 1
ATOM 734 N N . ASP A 1 95 ? -0.162 4.405 -8.819 1.00 76.06 95 ASP A N 1
ATOM 735 C CA . ASP A 1 95 ? -0.108 4.908 -10.193 1.00 76.06 95 ASP A CA 1
ATOM 736 C C . ASP A 1 95 ? 0.840 6.117 -10.329 1.00 76.06 95 ASP A C 1
ATOM 738 O O . ASP A 1 95 ? 0.880 6.743 -11.386 1.00 76.06 95 ASP A O 1
ATOM 742 N N . GLU A 1 96 ? 1.629 6.412 -9.281 1.00 66.44 96 GLU A N 1
ATOM 743 C CA . GLU A 1 96 ? 2.538 7.562 -9.160 1.00 66.44 96 GLU A CA 1
ATOM 744 C C . GLU A 1 96 ? 3.638 7.557 -10.235 1.00 66.44 96 GLU A C 1
ATOM 746 O O . GLU A 1 96 ? 4.751 7.061 -10.045 1.00 66.44 96 GLU A O 1
ATOM 751 N N . ARG A 1 97 ? 3.315 8.144 -11.390 1.00 76.75 97 ARG A N 1
ATOM 752 C CA . ARG A 1 97 ? 4.197 8.270 -12.561 1.00 76.75 97 ARG A CA 1
ATOM 753 C C . ARG A 1 97 ? 5.352 9.242 -12.324 1.00 76.75 97 ARG A C 1
ATOM 755 O O . ARG A 1 97 ? 6.447 9.024 -12.844 1.00 76.75 97 ARG A O 1
ATOM 762 N N . GLU A 1 98 ? 5.125 10.282 -11.522 1.00 83.88 98 GLU A N 1
ATOM 763 C CA . GLU A 1 98 ? 6.133 11.311 -11.246 1.00 83.88 98 GLU A CA 1
ATOM 764 C C . GLU A 1 98 ? 7.306 10.771 -10.420 1.00 83.88 98 GLU A C 1
ATOM 766 O O . GLU A 1 98 ? 8.451 11.133 -10.692 1.00 83.88 98 GLU A O 1
ATOM 771 N N . GLU A 1 99 ? 7.072 9.841 -9.485 1.00 86.19 99 GLU A N 1
ATOM 772 C CA . GLU A 1 99 ? 8.162 9.213 -8.723 1.00 86.19 99 GLU A CA 1
ATOM 773 C C . GLU A 1 99 ? 9.109 8.405 -9.620 1.00 86.19 99 GLU A C 1
ATOM 775 O O . GLU A 1 99 ? 10.315 8.367 -9.385 1.00 86.19 99 GLU A O 1
ATOM 780 N N . SER A 1 100 ? 8.576 7.775 -10.670 1.00 91.62 100 SER A N 1
ATOM 781 C CA . SER A 1 100 ? 9.359 7.010 -11.646 1.00 91.62 100 SER A CA 1
ATOM 782 C C . SER A 1 100 ? 10.015 7.887 -12.716 1.00 91.62 100 SER A C 1
ATOM 784 O O . SER A 1 100 ? 10.862 7.410 -13.472 1.00 91.62 100 SER A O 1
ATOM 786 N N . ARG A 1 101 ? 9.664 9.174 -12.797 1.00 91.94 101 ARG A N 1
ATOM 787 C CA . ARG A 1 101 ? 10.129 10.074 -13.856 1.00 91.94 101 ARG A CA 1
ATOM 788 C C . ARG A 1 101 ? 11.650 10.210 -13.947 1.00 91.94 101 ARG A C 1
ATOM 790 O O . ARG A 1 101 ? 12.159 10.191 -15.068 1.00 91.94 101 ARG A O 1
ATOM 797 N N . PRO A 1 102 ? 12.412 10.319 -12.844 1.00 94.12 102 PRO A N 1
ATOM 798 C CA . PRO A 1 102 ? 13.867 10.364 -12.941 1.00 94.12 102 PRO A CA 1
ATOM 799 C C . PRO A 1 102 ? 14.462 9.062 -13.504 1.00 94.12 102 PRO A C 1
ATOM 801 O O . PRO A 1 102 ? 15.406 9.129 -14.287 1.00 94.12 102 PRO A O 1
ATOM 804 N N . CYS A 1 103 ? 13.868 7.900 -13.199 1.00 94.19 103 CYS A N 1
ATOM 805 C CA . CYS A 1 103 ? 14.262 6.622 -13.800 1.00 94.19 103 CYS A CA 1
ATOM 806 C C . CYS A 1 103 ? 14.027 6.609 -15.317 1.00 94.19 103 CYS A C 1
ATOM 808 O O . CYS A 1 103 ? 14.922 6.244 -16.076 1.00 94.19 103 CYS A O 1
ATOM 810 N N . TYR A 1 104 ? 12.847 7.049 -15.768 1.00 95.00 104 TYR A N 1
ATOM 811 C CA . TYR A 1 104 ? 12.539 7.146 -17.198 1.00 95.00 104 TYR A CA 1
ATOM 812 C C . TYR A 1 104 ? 13.529 8.071 -17.928 1.00 95.00 104 TYR A C 1
ATOM 814 O O . TYR A 1 104 ? 14.029 7.713 -18.994 1.00 95.00 104 TYR A O 1
ATOM 822 N N . LYS A 1 105 ? 13.886 9.218 -17.326 1.00 95.50 105 LYS A N 1
ATOM 823 C CA . LYS A 1 105 ? 14.906 10.132 -17.875 1.00 95.50 105 LYS A CA 1
ATOM 824 C C . LYS A 1 105 ? 16.266 9.458 -18.016 1.00 95.50 105 LYS A C 1
ATOM 826 O O . LYS A 1 105 ? 16.895 9.581 -19.061 1.00 95.50 105 LYS A O 1
ATOM 831 N N . GLU A 1 106 ? 16.719 8.745 -16.986 1.00 95.44 106 GLU A N 1
ATOM 832 C CA . GLU A 1 106 ? 17.993 8.016 -17.031 1.00 95.44 106 GLU A CA 1
ATOM 833 C C . GLU A 1 106 ? 17.995 6.933 -18.121 1.00 95.44 106 GLU A C 1
ATOM 835 O O . GLU A 1 106 ? 18.993 6.740 -18.815 1.00 95.44 106 GLU A O 1
ATOM 840 N N . ALA A 1 107 ? 16.853 6.278 -18.329 1.00 94.69 107 ALA A N 1
ATOM 841 C CA . ALA A 1 107 ? 16.655 5.304 -19.396 1.00 94.69 107 ALA A CA 1
ATOM 842 C C . ALA A 1 107 ? 16.510 5.934 -20.799 1.00 94.69 107 ALA A C 1
ATOM 844 O O . ALA A 1 107 ? 16.286 5.206 -21.765 1.00 94.69 107 ALA A O 1
ATOM 845 N N . ASN A 1 108 ? 16.683 7.256 -20.937 1.00 95.75 108 ASN A N 1
ATOM 846 C CA . ASN A 1 108 ? 16.515 8.031 -22.174 1.00 95.75 108 ASN A CA 1
ATOM 847 C C . ASN A 1 108 ? 15.104 7.939 -22.777 1.00 95.75 108 ASN A C 1
ATOM 849 O O . ASN A 1 108 ? 14.940 7.976 -23.996 1.00 95.75 108 ASN A O 1
ATOM 853 N N . MET A 1 109 ? 14.083 7.807 -21.932 1.00 94.69 109 MET A N 1
ATOM 854 C CA . MET A 1 109 ? 12.688 7.885 -22.356 1.00 94.69 109 MET A CA 1
ATOM 855 C C . MET A 1 109 ? 12.226 9.343 -22.342 1.00 94.69 109 MET A C 1
ATOM 857 O O . MET A 1 109 ? 12.577 10.105 -21.435 1.00 94.69 109 MET A O 1
ATOM 861 N N . ASP A 1 110 ? 11.424 9.729 -23.334 1.00 92.31 110 ASP A N 1
ATOM 862 C CA . ASP A 1 110 ? 10.809 11.052 -23.346 1.00 92.31 110 ASP A CA 1
ATOM 863 C C . ASP A 1 110 ? 9.703 11.121 -22.289 1.00 92.31 110 ASP A C 1
ATOM 865 O O . ASP A 1 110 ? 8.755 10.339 -22.281 1.00 92.31 110 ASP A O 1
ATOM 869 N N . VAL A 1 111 ? 9.869 12.064 -21.370 1.00 91.62 111 VAL A N 1
ATOM 870 C CA . VAL A 1 111 ? 8.939 12.352 -20.274 1.00 91.62 111 VAL A CA 1
ATOM 871 C C . VAL A 1 111 ? 8.616 13.844 -20.211 1.00 91.62 111 VAL A C 1
ATOM 873 O O . VAL A 1 111 ? 8.425 14.435 -19.135 1.00 91.62 111 VAL A O 1
ATOM 876 N N . SER A 1 112 ? 8.664 14.501 -21.3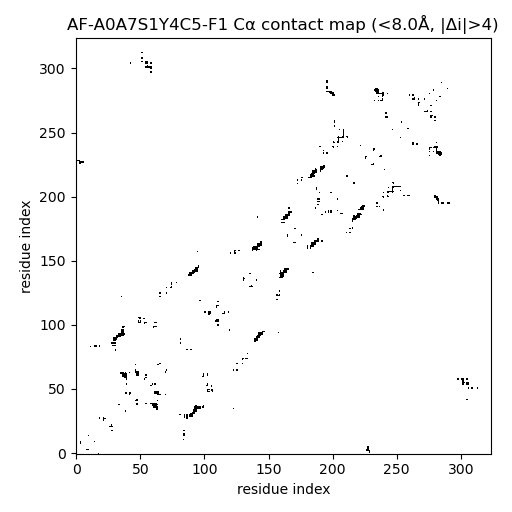67 1.00 90.56 112 SER A N 1
ATOM 877 C CA . SER A 1 112 ? 8.159 15.853 -21.558 1.00 90.56 112 SER A CA 1
ATOM 878 C C . SER A 1 112 ? 6.633 15.830 -21.699 1.00 90.56 112 SER A C 1
ATOM 880 O O . SER A 1 112 ? 6.075 14.845 -22.166 1.00 90.56 112 SER A O 1
ATOM 882 N N . GLY A 1 113 ? 5.972 16.898 -21.230 1.00 86.00 113 GLY A N 1
ATOM 883 C CA . GLY A 1 113 ? 4.520 17.148 -21.296 1.00 86.00 113 GLY A CA 1
ATOM 884 C C . GLY A 1 113 ? 3.638 15.980 -21.756 1.00 86.00 113 GLY A C 1
ATOM 885 O O . GLY A 1 113 ? 3.265 15.130 -20.950 1.00 86.00 113 GLY A O 1
ATOM 886 N N . GLU A 1 114 ? 3.312 15.978 -23.049 1.00 87.69 114 GLU A N 1
ATOM 887 C CA . GLU A 1 114 ? 2.427 15.013 -23.713 1.00 87.69 114 GLU A CA 1
ATOM 888 C C . GLU A 1 114 ? 3.024 13.600 -23.791 1.00 87.69 114 GLU A C 1
ATOM 890 O O . GLU A 1 114 ? 2.332 12.637 -23.469 1.00 87.69 114 GLU A O 1
ATOM 895 N N . ALA A 1 115 ? 4.322 13.457 -24.079 1.00 88.31 115 ALA A N 1
ATOM 896 C CA . ALA A 1 115 ? 4.993 12.154 -24.121 1.00 88.31 115 ALA A CA 1
ATOM 897 C C . ALA A 1 115 ? 4.885 11.392 -22.786 1.00 88.31 115 ALA A C 1
ATOM 899 O O . ALA A 1 115 ? 4.668 10.180 -22.768 1.00 88.31 115 ALA A O 1
ATOM 900 N N . GLN A 1 116 ? 4.949 12.093 -21.645 1.00 88.06 116 GLN A N 1
ATOM 901 C CA . GLN A 1 116 ? 4.710 11.469 -20.338 1.00 88.06 116 GLN A CA 1
ATOM 902 C C . GLN A 1 116 ? 3.271 10.944 -20.209 1.00 88.06 116 GLN A C 1
ATOM 904 O O . GLN A 1 116 ? 3.057 9.878 -19.624 1.00 88.06 116 GLN A O 1
ATOM 909 N N . GLN A 1 117 ? 2.282 11.676 -20.728 1.00 85.62 117 GLN A N 1
ATOM 910 C CA . GLN A 1 117 ? 0.878 11.261 -20.692 1.00 85.62 117 GLN A CA 1
ATOM 911 C C . GLN A 1 117 ? 0.651 10.039 -21.584 1.00 85.62 117 GLN A C 1
ATOM 913 O O . GLN A 1 117 ? 0.062 9.059 -21.127 1.00 85.62 117 GLN A O 1
ATOM 918 N N . GLU A 1 118 ? 1.182 10.053 -22.808 1.00 89.62 118 GLU A N 1
ATOM 919 C CA . GLU A 1 118 ? 1.110 8.932 -23.750 1.00 89.62 118 GLU A CA 1
ATOM 920 C C . GLU A 1 118 ? 1.763 7.670 -23.186 1.00 89.62 118 GLU A C 1
ATOM 922 O O . GLU A 1 118 ? 1.131 6.612 -23.160 1.00 89.62 118 GLU A O 1
ATOM 927 N N . LEU A 1 119 ? 2.984 7.790 -22.648 1.00 90.25 119 LEU A N 1
ATOM 928 C CA . LEU A 1 119 ? 3.688 6.689 -21.989 1.00 90.25 119 LEU A CA 1
ATOM 929 C C . LEU A 1 119 ? 2.837 6.091 -20.867 1.00 90.25 119 LEU A C 1
ATOM 931 O O . LEU A 1 119 ? 2.730 4.874 -20.709 1.00 90.25 119 LEU A O 1
ATOM 935 N N . SER A 1 120 ? 2.223 6.953 -20.065 1.00 87.94 120 SER A N 1
ATOM 936 C CA . SER A 1 120 ? 1.431 6.512 -18.928 1.00 87.94 120 SER A CA 1
ATOM 937 C C . SER A 1 120 ? 0.126 5.834 -19.355 1.00 87.94 120 SER A C 1
ATOM 939 O O . SER A 1 120 ? -0.247 4.802 -18.795 1.00 87.94 120 SER A O 1
ATOM 941 N N . LEU A 1 121 ? -0.534 6.372 -20.383 1.00 89.50 121 LEU A N 1
ATOM 942 C CA . LEU A 1 121 ? -1.717 5.786 -21.005 1.00 89.50 121 LEU A CA 1
ATOM 943 C C . LEU A 1 121 ? -1.410 4.415 -21.615 1.00 89.50 121 LEU A C 1
ATOM 945 O O . LEU A 1 121 ? -2.179 3.471 -21.437 1.00 89.50 121 LEU A O 1
ATOM 949 N N . GLU A 1 122 ? -0.292 4.281 -22.327 1.00 92.19 122 GLU A N 1
ATOM 950 C CA . GLU A 1 122 ? 0.141 3.009 -22.904 1.00 92.19 122 GLU A CA 1
ATOM 951 C C . GLU A 1 122 ? 0.362 1.952 -21.813 1.00 92.19 122 GLU A C 1
ATOM 953 O O . GLU A 1 122 ? -0.107 0.816 -21.930 1.00 92.19 122 GLU A O 1
ATOM 958 N N . ARG A 1 123 ? 1.031 2.329 -20.719 1.00 92.94 123 ARG A N 1
ATOM 959 C CA . ARG A 1 123 ? 1.289 1.435 -19.584 1.00 92.94 123 ARG A CA 1
ATOM 960 C C . ARG A 1 123 ? 0.000 0.981 -18.901 1.00 92.94 123 ARG A C 1
ATOM 962 O O . ARG A 1 123 ? -0.141 -0.209 -18.628 1.00 92.94 123 ARG A O 1
ATOM 969 N N . GLU A 1 124 ? -0.958 1.878 -18.678 1.00 93.12 124 GLU A N 1
ATOM 970 C CA . GLU A 1 124 ? -2.262 1.487 -18.129 1.00 93.12 124 GLU A CA 1
ATOM 971 C C . GLU A 1 124 ? -3.059 0.607 -19.102 1.00 93.12 124 GLU A C 1
ATOM 973 O O . GLU A 1 124 ? -3.634 -0.388 -18.677 1.00 93.12 124 GLU A O 1
ATOM 978 N N . LYS A 1 125 ? -3.030 0.866 -20.418 1.00 94.06 125 LYS A N 1
ATOM 979 C CA . LYS A 1 125 ? -3.662 -0.028 -21.412 1.00 94.06 125 LYS A CA 1
ATOM 980 C C . LYS A 1 125 ? -3.095 -1.447 -21.351 1.00 94.06 125 LYS A C 1
ATOM 982 O O . LYS A 1 125 ? -3.851 -2.417 -21.421 1.00 94.06 125 LYS A O 1
ATOM 987 N N . LYS A 1 126 ? -1.774 -1.578 -21.200 1.00 95.81 126 LYS A N 1
ATOM 988 C CA . LYS A 1 126 ? -1.109 -2.877 -21.024 1.00 95.81 126 LYS A CA 1
ATOM 989 C C . LYS A 1 126 ? -1.549 -3.564 -19.730 1.00 95.81 126 LYS A C 1
ATOM 991 O O . LYS A 1 126 ? -1.836 -4.758 -19.751 1.00 95.81 126 LYS A O 1
ATOM 996 N N . MET A 1 127 ? -1.678 -2.818 -18.634 1.00 95.62 127 MET A N 1
ATOM 997 C CA . MET A 1 127 ? -2.193 -3.362 -17.375 1.00 95.62 127 MET A CA 1
ATOM 998 C C . MET A 1 127 ? -3.653 -3.791 -17.461 1.00 95.62 127 MET A C 1
ATOM 1000 O O . MET A 1 127 ? -3.983 -4.896 -17.037 1.00 95.62 127 MET A O 1
ATOM 1004 N N . ALA A 1 128 ? -4.514 -2.984 -18.076 1.00 95.06 128 ALA A N 1
ATOM 1005 C CA . ALA A 1 128 ? -5.905 -3.337 -18.318 1.00 95.06 128 ALA A CA 1
ATOM 1006 C C . ALA A 1 128 ? -6.030 -4.620 -19.155 1.00 95.06 128 ALA A C 1
ATOM 1008 O O . ALA A 1 128 ? -6.901 -5.445 -18.885 1.00 95.06 128 ALA A O 1
ATOM 1009 N N . ALA A 1 129 ? -5.138 -4.831 -20.130 1.00 96.06 129 ALA A N 1
ATOM 1010 C CA . ALA A 1 129 ? -5.090 -6.074 -20.895 1.00 96.06 129 ALA A CA 1
ATOM 1011 C C . ALA A 1 129 ? -4.734 -7.287 -20.016 1.00 96.06 129 ALA A C 1
ATOM 1013 O O . ALA A 1 129 ? -5.428 -8.299 -20.098 1.00 96.06 129 ALA A O 1
ATOM 1014 N N . VAL A 1 130 ? -3.726 -7.174 -19.140 1.00 97.19 130 VAL A N 1
ATOM 1015 C CA . VAL A 1 130 ? -3.362 -8.236 -18.178 1.00 97.19 130 VAL A CA 1
ATOM 1016 C C . VAL A 1 130 ? -4.537 -8.561 -17.254 1.00 97.19 130 VAL A C 1
ATOM 1018 O O . VAL A 1 130 ? -4.929 -9.718 -17.142 1.00 97.19 130 VAL A O 1
ATOM 1021 N N . ILE A 1 131 ? -5.161 -7.549 -16.648 1.00 97.19 131 ILE A N 1
ATOM 1022 C CA . ILE A 1 131 ? -6.315 -7.738 -15.755 1.00 97.19 131 ILE A CA 1
ATOM 1023 C C . ILE A 1 131 ? -7.494 -8.390 -16.482 1.00 97.19 131 ILE A C 1
ATOM 1025 O O . ILE A 1 131 ? -8.116 -9.311 -15.953 1.00 97.19 131 ILE A O 1
ATOM 1029 N N . LYS A 1 132 ? -7.767 -7.970 -17.721 1.00 96.50 132 LYS A N 1
ATOM 1030 C CA . LYS A 1 132 ? -8.807 -8.577 -18.554 1.00 96.50 132 LYS A CA 1
ATOM 1031 C C . LYS A 1 132 ? -8.519 -10.051 -18.848 1.00 96.50 132 LYS A C 1
ATOM 1033 O O . LYS A 1 132 ? -9.449 -10.852 -18.829 1.00 96.50 132 LYS A O 1
ATOM 1038 N N . MET A 1 133 ? -7.263 -10.415 -19.114 1.00 97.19 133 MET A N 1
ATOM 1039 C CA . MET A 1 133 ? -6.864 -11.812 -19.332 1.00 97.19 133 MET A CA 1
ATOM 1040 C C . MET A 1 133 ? -7.059 -12.678 -18.083 1.00 97.19 133 MET A C 1
ATOM 1042 O O . MET A 1 133 ? -7.433 -13.838 -18.216 1.00 97.19 133 MET A O 1
ATOM 1046 N N . LEU A 1 134 ? -6.866 -12.107 -16.892 1.00 97.06 134 LEU A N 1
ATOM 1047 C CA . LEU A 1 134 ? -7.115 -12.776 -15.609 1.00 97.06 134 LEU A CA 1
ATOM 1048 C C . LEU A 1 134 ? -8.610 -12.885 -15.260 1.00 97.06 134 LEU A C 1
ATOM 1050 O O . LEU A 1 134 ? -8.964 -13.509 -14.266 1.00 97.06 134 LEU A O 1
ATOM 1054 N N . GLY A 1 135 ? -9.498 -12.266 -16.046 1.00 96.75 135 GLY A N 1
ATOM 1055 C CA . GLY A 1 135 ? -10.943 -12.309 -15.813 1.00 96.75 135 GLY A CA 1
ATOM 1056 C C . GLY A 1 135 ? -11.405 -11.536 -14.574 1.00 96.75 135 GLY A C 1
ATOM 1057 O O . GLY A 1 135 ? -12.508 -11.781 -14.090 1.00 96.75 135 GLY A O 1
ATOM 1058 N N . ILE A 1 136 ? -10.591 -10.611 -14.057 1.00 95.94 136 ILE A N 1
ATOM 1059 C CA . ILE A 1 136 ? -10.932 -9.826 -12.864 1.00 95.94 136 ILE A CA 1
ATOM 1060 C C . ILE A 1 136 ? -11.705 -8.568 -13.290 1.00 95.94 136 ILE A C 1
ATOM 1062 O O . ILE A 1 136 ? -11.214 -7.810 -14.134 1.00 95.94 136 ILE A O 1
ATOM 1066 N N . PRO A 1 137 ? -12.891 -8.299 -12.716 1.00 95.81 137 PRO A N 1
ATOM 1067 C CA . PRO A 1 137 ? -13.618 -7.059 -12.964 1.00 95.81 137 PRO A CA 1
ATOM 1068 C C . PRO A 1 137 ? -12.821 -5.830 -12.518 1.00 95.81 137 PRO A C 1
ATOM 1070 O O . PRO A 1 137 ? -12.104 -5.856 -11.520 1.00 95.81 137 PRO A O 1
ATOM 1073 N N . SER A 1 138 ? -12.988 -4.707 -13.211 1.00 92.56 138 SER A N 1
ATOM 1074 C CA . SER A 1 138 ? -12.305 -3.457 -12.845 1.00 92.56 138 SER A CA 1
ATOM 1075 C C . SER A 1 138 ? -12.733 -2.917 -11.471 1.00 92.56 138 SER A C 1
ATOM 1077 O O . SER A 1 138 ? -11.953 -2.271 -10.774 1.00 92.56 138 SER A O 1
ATOM 1079 N N . GLU A 1 139 ? -13.955 -3.250 -11.065 1.00 93.56 139 GLU A N 1
ATOM 1080 C CA . GLU A 1 139 ? -14.597 -2.986 -9.780 1.00 93.56 139 GLU A CA 1
ATOM 1081 C C . GLU A 1 139 ? -13.936 -3.748 -8.631 1.00 93.56 139 GLU A C 1
ATOM 1083 O O . GLU A 1 139 ? -14.250 -3.505 -7.477 1.00 93.56 139 GLU A O 1
ATOM 1088 N N . HIS A 1 140 ? -13.050 -4.692 -8.936 1.00 95.00 140 HIS A N 1
ATOM 1089 C CA . HIS A 1 140 ? -12.317 -5.490 -7.963 1.00 95.00 140 HIS A CA 1
ATOM 1090 C C . HIS A 1 140 ? -10.830 -5.104 -7.898 1.00 95.00 140 HIS A C 1
ATOM 1092 O O . HIS A 1 140 ? -10.055 -5.681 -7.134 1.00 95.00 140 HIS A O 1
ATOM 1098 N N . ILE A 1 141 ? -10.410 -4.125 -8.700 1.00 95.31 141 ILE A N 1
ATOM 1099 C CA . ILE A 1 141 ? -9.030 -3.656 -8.730 1.00 95.31 141 ILE A CA 1
ATOM 1100 C C . ILE A 1 141 ? -8.905 -2.368 -7.926 1.00 95.31 141 ILE A C 1
ATOM 1102 O O . ILE A 1 141 ? -9.527 -1.350 -8.242 1.00 95.31 141 ILE A O 1
ATOM 1106 N N . ILE A 1 142 ? -8.041 -2.427 -6.919 1.00 93.75 142 ILE A N 1
ATOM 1107 C CA . ILE A 1 142 ? -7.723 -1.330 -6.012 1.00 93.75 142 ILE A CA 1
ATOM 1108 C C . ILE A 1 142 ? -6.414 -0.667 -6.456 1.00 93.75 142 ILE A C 1
ATOM 1110 O O . ILE A 1 142 ? -5.446 -1.351 -6.808 1.00 93.75 142 ILE A O 1
ATOM 1114 N N . ARG A 1 143 ? -6.350 0.667 -6.417 1.00 91.44 143 ARG A N 1
ATOM 1115 C CA . ARG A 1 143 ? -5.075 1.407 -6.469 1.00 91.44 143 ARG A CA 1
ATOM 1116 C C . ARG A 1 143 ? -5.061 2.529 -5.455 1.00 91.44 143 ARG A C 1
ATOM 1118 O O . ARG A 1 143 ? -6.117 3.084 -5.149 1.00 91.44 143 ARG A O 1
ATOM 1125 N N . TRP A 1 144 ? -3.863 2.932 -5.051 1.00 88.50 144 TRP A N 1
ATOM 1126 C CA . TRP A 1 144 ? -3.681 4.163 -4.288 1.00 88.50 144 TRP A CA 1
ATOM 1127 C C . TRP A 1 144 ? -4.265 5.365 -5.029 1.00 88.50 144 TRP A C 1
ATOM 1129 O O . TRP A 1 144 ? -4.345 5.376 -6.257 1.00 88.50 144 TRP A O 1
ATOM 1139 N N . GLU A 1 145 ? -4.718 6.358 -4.279 1.00 84.62 145 GLU A N 1
ATOM 1140 C CA . GLU A 1 145 ? -5.035 7.685 -4.797 1.00 84.62 145 GLU A CA 1
ATOM 1141 C C . GLU A 1 145 ? -3.882 8.263 -5.629 1.00 84.62 145 GLU A C 1
ATOM 1143 O O . GLU A 1 145 ? -2.705 8.020 -5.349 1.00 84.62 145 GLU A O 1
ATOM 1148 N N . SER A 1 146 ? -4.226 9.056 -6.643 1.00 78.75 146 SER A N 1
ATOM 1149 C CA . SER A 1 146 ? -3.220 9.807 -7.383 1.00 78.75 146 SER A CA 1
ATOM 1150 C C . SER A 1 146 ? -2.882 11.089 -6.627 1.00 78.75 146 SER A C 1
ATOM 1152 O O . SER A 1 146 ? -3.771 11.833 -6.209 1.00 78.75 146 SER A O 1
ATOM 1154 N N . THR A 1 147 ? -1.592 11.381 -6.469 1.00 71.25 147 THR A N 1
ATOM 1155 C CA . THR A 1 147 ? -1.126 12.625 -5.836 1.00 71.25 147 THR A CA 1
ATOM 1156 C C . THR A 1 147 ? -1.285 13.853 -6.741 1.00 71.25 147 THR A C 1
ATOM 1158 O O . THR A 1 147 ? -1.232 14.987 -6.256 1.00 71.25 147 THR A O 1
ATOM 1161 N N . ASP A 1 148 ? -1.539 13.660 -8.041 1.00 68.44 148 ASP A N 1
ATOM 1162 C CA . ASP A 1 148 ? -1.763 14.746 -8.996 1.00 68.44 148 ASP A CA 1
ATOM 1163 C C . ASP A 1 148 ? -3.240 15.176 -9.014 1.00 68.44 148 ASP A C 1
ATOM 1165 O O . ASP A 1 148 ? -4.053 14.730 -9.823 1.00 68.44 148 ASP A O 1
ATOM 1169 N N . LYS A 1 149 ? -3.594 16.092 -8.101 1.00 58.38 149 LYS A N 1
ATOM 1170 C CA . LYS A 1 149 ? -4.960 16.633 -7.950 1.00 58.38 149 LYS A CA 1
ATOM 1171 C C . LYS A 1 149 ? -5.509 17.332 -9.203 1.00 58.38 149 LYS A C 1
ATOM 1173 O O . LYS A 1 149 ? -6.683 17.680 -9.224 1.00 58.38 149 LYS A O 1
ATOM 1178 N N . LYS A 1 150 ? -4.679 17.621 -10.214 1.00 57.62 150 LYS A N 1
ATOM 1179 C CA . LYS A 1 150 ? -5.077 18.428 -11.380 1.00 57.62 150 LYS A CA 1
ATOM 1180 C C . LYS A 1 150 ? -5.613 17.616 -12.559 1.00 57.62 150 LYS A C 1
ATOM 1182 O O . LYS A 1 150 ? -5.960 18.221 -13.568 1.00 57.62 150 LYS A O 1
ATOM 1187 N N . LYS A 1 151 ? -5.673 16.285 -12.470 1.00 58.50 151 LYS A N 1
ATOM 1188 C CA . LYS A 1 151 ? -5.911 15.423 -13.637 1.00 58.50 151 LYS A CA 1
ATOM 1189 C C . LYS A 1 151 ? -6.908 14.292 -13.367 1.00 58.50 151 LYS A C 1
ATOM 1191 O O . LYS A 1 151 ? -6.615 13.122 -13.594 1.00 58.50 151 LYS A O 1
ATOM 1196 N N . GLU A 1 152 ? -8.131 14.656 -12.986 1.00 56.34 152 GLU A N 1
ATOM 1197 C CA . GLU A 1 152 ? -9.298 13.753 -13.069 1.00 56.34 152 GLU A CA 1
ATOM 1198 C C . GLU A 1 152 ? -9.492 13.178 -14.488 1.00 56.34 152 GLU A C 1
ATOM 1200 O O . GLU A 1 152 ? -10.010 12.082 -14.668 1.00 56.34 152 GLU A O 1
ATOM 1205 N N . GLU A 1 153 ? -9.018 13.865 -15.532 1.00 58.47 153 GLU A N 1
ATOM 1206 C CA . GLU A 1 153 ? -9.050 13.317 -16.892 1.00 58.47 153 GLU A CA 1
ATOM 1207 C C . GLU A 1 153 ? -8.056 12.161 -17.106 1.00 58.47 153 GLU A C 1
ATOM 1209 O O . GLU A 1 153 ? -8.317 11.283 -17.930 1.00 58.47 153 GLU A O 1
ATOM 1214 N N . GLU A 1 154 ? -6.951 12.100 -16.351 1.00 58.19 154 GLU A N 1
ATOM 1215 C CA . GLU A 1 154 ? -5.962 11.017 -16.471 1.00 58.19 154 GLU A CA 1
ATOM 1216 C C . GLU A 1 154 ? -6.372 9.749 -15.712 1.00 58.19 154 GLU A C 1
ATOM 1218 O O . GLU A 1 154 ? -5.948 8.651 -16.092 1.00 58.19 154 GLU A O 1
ATOM 1223 N N . THR A 1 155 ? -7.232 9.861 -14.691 1.00 61.81 155 THR A N 1
ATOM 1224 C CA . THR A 1 155 ? -7.772 8.694 -13.973 1.00 61.81 155 THR A CA 1
ATOM 1225 C C . THR A 1 155 ? -8.769 7.907 -14.822 1.00 61.81 155 THR A C 1
ATOM 1227 O O . THR A 1 155 ? -8.930 6.710 -14.596 1.00 61.81 155 THR A O 1
ATOM 1230 N N . ARG A 1 156 ? -9.348 8.498 -15.882 1.00 66.31 156 ARG A N 1
ATOM 1231 C CA . ARG A 1 156 ? -10.243 7.789 -16.824 1.00 66.31 156 ARG A CA 1
ATOM 1232 C C . ARG A 1 156 ? -9.613 6.555 -17.464 1.00 66.31 156 ARG A C 1
ATOM 1234 O O . ARG A 1 156 ? -10.328 5.650 -17.888 1.00 66.31 156 ARG A O 1
ATOM 1241 N N . PHE A 1 157 ? -8.288 6.521 -17.559 1.00 75.56 157 PHE A N 1
ATOM 1242 C CA . PHE A 1 157 ? -7.555 5.413 -18.167 1.00 75.56 157 PHE A CA 1
ATOM 1243 C C . PHE A 1 157 ? -6.873 4.505 -17.148 1.00 75.56 157 PHE A C 1
ATOM 1245 O O . PHE A 1 157 ? -6.144 3.600 -17.541 1.00 75.56 157 PHE A O 1
ATOM 1252 N N . ARG A 1 158 ? -7.081 4.738 -15.852 1.00 88.50 158 ARG A N 1
ATOM 1253 C CA . ARG A 1 158 ? -6.499 3.937 -14.781 1.00 88.50 158 ARG A CA 1
ATOM 1254 C C . ARG A 1 158 ? -7.078 2.525 -14.779 1.00 88.50 158 ARG A C 1
ATOM 1256 O O . ARG A 1 158 ? -8.287 2.319 -14.852 1.00 8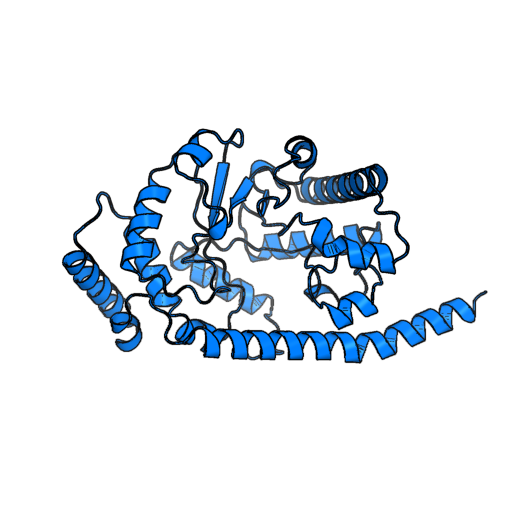8.50 158 ARG A O 1
ATOM 1263 N N . THR A 1 159 ? -6.205 1.534 -14.630 1.00 92.38 159 THR A N 1
ATOM 1264 C CA . THR A 1 159 ? -6.622 0.148 -14.419 1.00 92.38 159 THR A CA 1
ATOM 1265 C C . THR A 1 159 ? -7.135 -0.015 -12.994 1.00 92.38 159 THR A C 1
ATOM 1267 O O . THR A 1 159 ? -6.340 -0.069 -12.050 1.00 92.38 159 THR A O 1
ATOM 1270 N N . GLY A 1 160 ? -8.456 -0.112 -12.870 1.00 92.00 160 GLY A N 1
ATOM 1271 C CA . GLY A 1 160 ? -9.180 -0.331 -11.622 1.00 92.00 160 GLY A CA 1
ATOM 1272 C C . GLY A 1 160 ? -10.011 0.864 -11.180 1.00 92.00 160 GLY A C 1
ATOM 1273 O O . GLY A 1 160 ? -9.623 2.011 -11.393 1.00 92.00 160 GLY A O 1
ATOM 1274 N N . ARG A 1 161 ? -11.164 0.569 -10.576 1.00 89.81 161 ARG A N 1
ATOM 1275 C CA . ARG A 1 161 ? -12.201 1.555 -10.226 1.00 89.81 161 ARG A CA 1
ATOM 1276 C C . ARG A 1 161 ? -12.330 1.823 -8.733 1.00 89.81 161 ARG A C 1
ATOM 1278 O O . ARG A 1 161 ? -13.147 2.643 -8.339 1.00 89.81 161 ARG A O 1
ATOM 1285 N N . ILE A 1 162 ? -11.561 1.117 -7.909 1.00 90.50 162 ILE A N 1
ATOM 1286 C CA . ILE A 1 162 ? -11.526 1.366 -6.476 1.00 90.50 162 ILE A CA 1
ATOM 1287 C C . ILE A 1 162 ? -10.315 2.235 -6.168 1.00 90.50 162 ILE A C 1
ATOM 1289 O O . ILE A 1 162 ? -9.169 1.865 -6.463 1.00 90.50 162 ILE A O 1
ATOM 1293 N N . THR A 1 163 ? -10.575 3.368 -5.527 1.00 88.31 163 THR A N 1
ATOM 1294 C CA . THR A 1 163 ? -9.532 4.250 -5.012 1.00 88.31 163 THR A CA 1
ATOM 1295 C C . THR A 1 163 ? -9.262 3.947 -3.545 1.00 88.31 163 THR A C 1
ATOM 1297 O O . THR A 1 163 ? -10.176 3.873 -2.725 1.00 88.31 163 THR A O 1
ATOM 1300 N N . HIS A 1 164 ? -7.989 3.729 -3.231 1.00 88.50 164 HIS A N 1
ATOM 1301 C CA . HIS A 1 164 ? -7.477 3.562 -1.887 1.00 88.50 164 HIS A CA 1
ATOM 1302 C C . HIS A 1 164 ? -6.847 4.873 -1.433 1.00 88.50 164 HIS A C 1
ATOM 1304 O O . HIS A 1 164 ? -5.753 5.222 -1.881 1.00 88.50 164 HIS A O 1
ATOM 1310 N N . TYR A 1 165 ? -7.546 5.599 -0.565 1.00 83.75 165 TYR A N 1
ATOM 1311 C CA . TYR A 1 165 ? -7.041 6.874 -0.079 1.00 83.75 165 TYR A CA 1
ATOM 1312 C C . TYR A 1 165 ? -6.063 6.689 1.073 1.00 83.75 165 TYR A C 1
ATOM 1314 O O . TYR A 1 165 ? -6.275 5.863 1.970 1.00 83.75 165 TYR A O 1
ATOM 1322 N N . HIS A 1 166 ? -5.003 7.487 1.039 1.00 77.25 166 HIS A N 1
ATOM 1323 C CA . HIS A 1 166 ? -4.126 7.678 2.169 1.00 77.25 166 HIS A CA 1
ATOM 1324 C C . HIS A 1 166 ? -4.807 8.611 3.176 1.00 77.25 166 HIS A C 1
ATOM 1326 O O . HIS A 1 166 ? -5.758 9.340 2.909 1.00 77.25 166 HIS A O 1
ATOM 1332 N N . SER A 1 167 ? -4.315 8.574 4.392 1.00 64.50 167 SER A N 1
ATOM 1333 C CA . SER A 1 167 ? -4.867 9.300 5.519 1.00 64.50 167 SER A CA 1
ATOM 1334 C C . SER A 1 167 ? -4.445 10.755 5.606 1.00 64.50 167 SER A C 1
ATOM 1336 O O . SER A 1 167 ? -5.279 11.613 5.841 1.00 64.50 167 SER A O 1
ATOM 1338 N N . ASN A 1 168 ? -3.179 11.064 5.330 1.00 61.19 168 ASN A N 1
ATOM 1339 C CA . ASN A 1 168 ? -2.654 12.435 5.335 1.00 61.19 168 ASN A CA 1
ATOM 1340 C C . ASN A 1 168 ? -3.382 13.361 4.343 1.00 61.19 168 ASN A C 1
ATOM 1342 O O . ASN A 1 168 ? -3.270 14.584 4.426 1.00 61.19 168 ASN A O 1
ATOM 1346 N N . THR A 1 169 ? -4.067 12.781 3.362 1.00 58.12 169 THR A N 1
ATOM 1347 C CA . THR A 1 169 ? -4.850 13.466 2.335 1.00 58.12 169 THR A CA 1
ATOM 1348 C C . THR A 1 169 ? -6.329 13.564 2.695 1.00 58.12 169 THR A C 1
ATOM 1350 O O . THR A 1 169 ? -7.060 14.140 1.892 1.00 58.12 169 THR A O 1
ATOM 1353 N N . HIS A 1 170 ? -6.726 13.063 3.884 1.00 58.72 170 HIS A N 1
ATOM 1354 C CA . HIS A 1 170 ? -8.081 12.943 4.428 1.00 58.72 170 HIS A CA 1
ATOM 1355 C C . HIS A 1 170 ? -9.137 13.527 3.498 1.00 58.72 170 HIS A C 1
ATOM 1357 O O . HIS A 1 170 ? -9.409 14.734 3.545 1.00 58.72 170 HIS A O 1
ATOM 1363 N N . PRO A 1 171 ? -9.804 12.674 2.714 1.00 58.81 171 PRO A N 1
ATOM 1364 C CA . PRO A 1 171 ? -11.179 12.937 2.382 1.00 58.81 171 PRO A CA 1
ATOM 1365 C C . PRO A 1 171 ? -11.913 13.354 3.659 1.00 58.81 171 PRO A C 1
ATOM 1367 O O . PRO A 1 171 ? -12.126 12.538 4.556 1.00 58.81 171 PRO A O 1
ATOM 1370 N N . THR A 1 172 ? -12.277 14.627 3.797 1.00 70.12 172 THR A N 1
ATOM 1371 C CA . THR A 1 172 ? -13.310 14.979 4.769 1.00 70.12 172 THR A CA 1
ATOM 1372 C C . THR A 1 172 ? -14.549 14.138 4.446 1.00 70.12 172 THR A C 1
ATOM 1374 O O . THR A 1 172 ? -14.718 13.683 3.313 1.00 70.12 172 THR A O 1
ATOM 1377 N N . VAL A 1 173 ? -15.439 13.921 5.417 1.00 70.12 173 VAL A N 1
ATOM 1378 C CA . VAL A 1 173 ? -16.747 13.296 5.132 1.00 70.12 173 VAL A CA 1
ATOM 1379 C C . VAL A 1 173 ? -17.409 13.979 3.925 1.00 70.12 173 VAL A C 1
ATOM 1381 O O . VAL A 1 173 ? -17.896 13.311 3.021 1.00 70.12 173 VAL A O 1
ATOM 1384 N N . GLU A 1 174 ? -17.297 15.306 3.855 1.00 74.69 174 GLU A N 1
ATOM 1385 C CA . GLU A 1 174 ? -17.715 16.120 2.714 1.00 74.69 174 GLU A CA 1
ATOM 1386 C C . GLU A 1 174 ? -17.011 15.734 1.399 1.00 74.69 174 GLU A C 1
ATOM 1388 O O . GLU A 1 174 ? -17.671 15.563 0.378 1.00 74.69 174 GLU A O 1
ATOM 1393 N N . TYR A 1 175 ? -15.690 15.540 1.391 1.00 77.56 175 TYR A N 1
ATOM 1394 C CA . TYR A 1 175 ? -14.982 15.072 0.196 1.00 77.56 175 TYR A CA 1
ATOM 1395 C C . TYR A 1 175 ? -15.473 13.689 -0.245 1.00 77.56 175 TYR A C 1
ATOM 1397 O O . TYR A 1 175 ? -15.767 13.511 -1.421 1.00 77.56 175 TYR 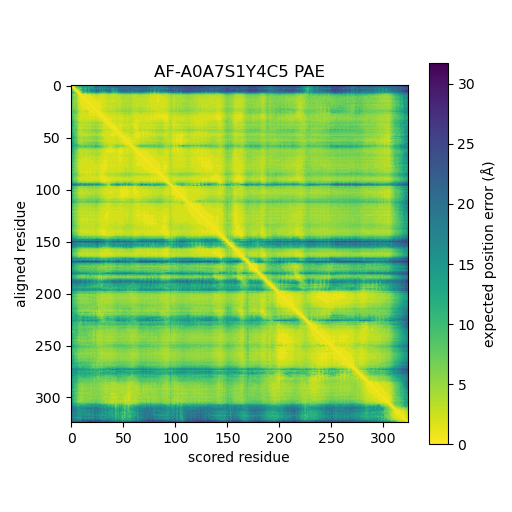A O 1
ATOM 1405 N N . LEU A 1 176 ? -15.620 12.724 0.676 1.00 76.56 176 LEU A N 1
ATOM 1406 C CA . LEU A 1 176 ? -16.138 11.387 0.346 1.00 76.56 176 LEU A CA 1
ATOM 1407 C C . LEU A 1 176 ? -17.545 11.464 -0.260 1.00 76.56 176 LEU A C 1
ATOM 1409 O O . LEU A 1 176 ? -17.842 10.800 -1.256 1.00 76.56 176 LEU A O 1
ATOM 1413 N N . GLN A 1 177 ? -18.407 12.312 0.300 1.00 77.62 177 GLN A N 1
ATOM 1414 C CA . GLN A 1 177 ? -19.751 12.553 -0.226 1.00 77.62 177 GLN A CA 1
ATOM 1415 C C . GLN A 1 177 ? -19.718 13.118 -1.652 1.00 77.62 177 GLN A C 1
ATOM 1417 O O . GLN A 1 177 ? -20.535 12.708 -2.479 1.00 77.62 177 GLN A O 1
ATOM 1422 N N . ASN A 1 178 ? -18.723 13.946 -1.969 1.00 78.62 178 ASN A N 1
ATOM 1423 C CA . ASN A 1 178 ? -18.551 14.576 -3.278 1.00 78.62 178 ASN A CA 1
ATOM 1424 C C . ASN A 1 178 ? -17.748 13.749 -4.298 1.00 78.62 178 ASN A C 1
ATOM 1426 O O . ASN A 1 178 ? -17.666 14.153 -5.454 1.00 78.62 178 ASN A O 1
ATOM 1430 N N . LEU A 1 179 ? -17.173 12.602 -3.918 1.00 75.50 179 LEU A N 1
ATOM 1431 C CA . LEU A 1 179 ? -16.471 11.735 -4.870 1.00 75.50 179 LEU A CA 1
ATOM 1432 C C . LEU A 1 179 ? -17.416 11.191 -5.946 1.00 75.50 179 LEU A C 1
ATOM 1434 O O . LEU A 1 179 ? -18.461 10.622 -5.624 1.00 75.50 179 LEU A O 1
ATOM 1438 N N . GLU A 1 180 ? -17.022 11.308 -7.213 1.00 74.12 180 GLU A N 1
ATOM 1439 C CA . GLU A 1 180 ? -17.729 10.658 -8.326 1.00 74.12 180 GLU A CA 1
ATOM 1440 C C . GLU A 1 180 ? -17.575 9.130 -8.285 1.00 74.12 180 GLU A C 1
ATOM 1442 O O . GLU A 1 180 ? -18.469 8.399 -8.718 1.00 74.12 180 GLU A O 1
ATOM 1447 N N . ASP A 1 181 ? -16.460 8.641 -7.731 1.00 69.75 181 ASP A N 1
ATOM 1448 C CA . ASP A 1 181 ? -16.187 7.213 -7.621 1.00 69.75 181 ASP A CA 1
ATOM 1449 C C . ASP A 1 181 ? -17.195 6.521 -6.682 1.00 69.75 181 ASP A C 1
ATOM 1451 O O . ASP A 1 181 ? -17.438 6.983 -5.561 1.00 69.75 181 ASP A O 1
ATOM 1455 N N . PRO A 1 182 ? -17.770 5.376 -7.097 1.00 69.12 182 PRO A N 1
ATOM 1456 C CA . PRO A 1 182 ? -18.835 4.715 -6.347 1.00 69.12 182 PRO A CA 1
ATOM 1457 C C . PRO A 1 182 ? -18.334 3.962 -5.107 1.00 69.12 182 PRO A C 1
ATOM 1459 O O . PRO A 1 182 ? -19.142 3.584 -4.263 1.00 69.12 182 PRO A O 1
ATOM 1462 N N . ALA A 1 183 ? -17.027 3.700 -5.011 1.00 82.62 183 ALA A N 1
ATOM 1463 C CA . ALA A 1 183 ? -16.457 2.785 -4.033 1.00 82.62 183 ALA A CA 1
ATOM 1464 C C . ALA A 1 183 ? -15.019 3.158 -3.662 1.00 82.62 183 ALA A C 1
ATOM 1466 O O . ALA A 1 183 ? -14.151 3.270 -4.531 1.00 82.62 183 ALA A O 1
ATOM 1467 N N . VAL A 1 184 ? -14.749 3.270 -2.361 1.00 84.81 184 VAL A N 1
ATOM 1468 C CA . VAL A 1 184 ? -13.409 3.575 -1.849 1.00 84.81 184 VAL A CA 1
ATOM 1469 C C . VAL A 1 184 ? -12.972 2.594 -0.771 1.00 84.81 184 VAL A C 1
ATOM 1471 O O . VAL A 1 184 ? -13.783 2.102 0.016 1.00 84.81 184 VAL A O 1
ATOM 1474 N N . PHE A 1 185 ? -11.667 2.351 -0.711 1.00 85.25 185 PHE A N 1
ATOM 1475 C CA . PHE A 1 185 ? -11.014 1.847 0.492 1.00 85.25 185 PHE A CA 1
ATOM 1476 C C . PHE A 1 185 ? -10.235 2.984 1.138 1.00 85.25 185 PHE A C 1
ATOM 1478 O O . PHE A 1 185 ? -9.730 3.878 0.458 1.00 85.25 185 PHE A O 1
ATOM 1485 N N . LEU A 1 186 ? -10.112 2.947 2.457 1.00 82.38 186 LEU A N 1
ATOM 1486 C CA . LEU A 1 186 ? -9.372 3.959 3.202 1.00 82.38 186 LEU A CA 1
ATOM 1487 C C . LEU A 1 186 ? -8.261 3.294 4.008 1.00 82.38 186 LEU A C 1
ATOM 1489 O O . LEU A 1 186 ? -8.510 2.318 4.711 1.00 82.38 186 LEU A O 1
ATOM 1493 N N . SER A 1 187 ? -7.055 3.850 3.952 1.00 75.00 187 SER A N 1
ATOM 1494 C CA . SER A 1 187 ? -6.072 3.695 5.022 1.00 75.00 187 SER A CA 1
ATOM 1495 C C . SER A 1 187 ? -6.196 4.915 5.921 1.00 75.00 187 SER A C 1
ATOM 1497 O O . SER A 1 187 ? -6.079 6.042 5.451 1.00 75.00 187 SER A O 1
ATOM 1499 N N . THR A 1 188 ? -6.439 4.721 7.214 1.00 63.59 188 THR A N 1
ATOM 1500 C CA . THR A 1 188 ? -6.363 5.818 8.191 1.00 63.59 188 THR A CA 1
ATOM 1501 C C . THR A 1 188 ? -4.906 6.023 8.637 1.00 63.59 188 THR A C 1
ATOM 1503 O O . THR A 1 188 ? -4.072 5.140 8.456 1.00 63.59 188 THR A O 1
ATOM 1506 N N . ASP A 1 189 ? -4.551 7.187 9.199 1.00 58.47 189 ASP A N 1
ATOM 1507 C CA . ASP A 1 189 ? -3.147 7.518 9.564 1.00 58.47 189 ASP A CA 1
ATOM 1508 C C . ASP A 1 189 ? -2.648 6.560 10.634 1.00 58.47 189 ASP A C 1
ATOM 1510 O O . ASP A 1 189 ? -1.510 6.103 10.655 1.00 58.47 189 ASP A O 1
ATOM 1514 N N . SER A 1 190 ? -3.601 6.170 11.464 1.00 53.88 190 SER A N 1
ATOM 1515 C CA . SER A 1 190 ? -3.590 5.081 12.416 1.00 53.88 190 SER A CA 1
ATOM 1516 C C . SER A 1 190 ? -3.137 3.731 11.848 1.00 53.88 190 SER A C 1
ATOM 1518 O O . SER A 1 190 ? -2.709 2.872 12.613 1.00 53.88 190 SER A O 1
ATOM 1520 N N . LEU A 1 191 ? -3.257 3.530 10.538 1.00 62.75 191 LEU A N 1
ATOM 1521 C CA . LEU A 1 191 ? -2.999 2.287 9.821 1.00 62.75 191 LEU A CA 1
ATOM 1522 C C . LEU A 1 191 ? -1.887 2.381 8.790 1.00 62.75 191 LEU A C 1
ATOM 1524 O O . LEU A 1 191 ? -1.406 1.335 8.357 1.00 62.75 191 LEU A O 1
ATOM 1528 N N . ASN A 1 192 ? -1.426 3.584 8.440 1.00 67.06 192 ASN A N 1
ATOM 1529 C CA . ASN A 1 192 ? -0.127 3.697 7.805 1.00 67.06 192 ASN A CA 1
ATOM 1530 C C . ASN A 1 192 ? 0.969 3.573 8.869 1.00 67.06 192 ASN A C 1
ATOM 1532 O O . ASN A 1 192 ? 1.513 4.550 9.386 1.00 67.06 192 ASN A O 1
ATOM 1536 N N . PHE A 1 193 ? 1.371 2.334 9.145 1.00 64.94 193 PHE A N 1
ATOM 1537 C CA . PHE A 1 193 ? 2.468 2.055 10.073 1.00 64.94 193 PHE A CA 1
ATOM 1538 C C . PHE A 1 193 ? 3.842 2.540 9.563 1.00 64.94 193 PHE A C 1
ATOM 1540 O O . PHE A 1 193 ? 4.856 2.327 10.229 1.00 64.94 193 PHE A O 1
ATOM 1547 N N . ALA A 1 194 ? 3.919 3.159 8.384 1.00 60.84 194 ALA A N 1
ATOM 1548 C CA . ALA A 1 194 ? 5.136 3.753 7.841 1.00 60.84 194 ALA A CA 1
ATOM 1549 C C . ALA A 1 194 ? 5.395 5.194 8.304 1.00 60.84 194 ALA A C 1
ATOM 1551 O O . ALA A 1 194 ? 6.417 5.763 7.921 1.00 60.84 194 ALA A O 1
ATOM 1552 N N . SER A 1 195 ? 4.509 5.769 9.118 1.00 65.62 195 SER A N 1
ATOM 1553 C CA . SER A 1 195 ? 4.689 7.083 9.734 1.00 65.62 195 SER A CA 1
ATOM 1554 C C . SER A 1 195 ? 4.747 6.946 11.264 1.00 65.62 195 SER A C 1
ATOM 1556 O O . SER A 1 195 ? 4.011 6.123 11.823 1.00 65.62 195 SER A O 1
ATOM 1558 N N . PRO A 1 196 ? 5.589 7.723 11.974 1.00 63.75 196 PRO A N 1
ATOM 1559 C CA . PRO A 1 196 ? 5.670 7.717 13.435 1.00 63.75 196 PRO A CA 1
ATOM 1560 C C . PRO A 1 196 ? 4.476 8.443 14.069 1.00 63.75 196 PRO A C 1
ATOM 1562 O O . PRO A 1 196 ? 4.622 9.213 15.009 1.00 63.75 196 PRO A O 1
ATOM 1565 N N . THR A 1 197 ? 3.263 8.250 13.556 1.00 66.25 197 THR A N 1
ATOM 1566 C CA . THR A 1 197 ? 2.104 8.935 14.119 1.00 66.25 197 THR A CA 1
ATOM 1567 C C . THR A 1 197 ? 1.849 8.399 15.533 1.00 66.25 197 THR A C 1
ATOM 1569 O O . THR A 1 197 ? 1.423 7.243 15.691 1.00 66.25 197 THR A O 1
ATOM 1572 N N . ASP A 1 198 ? 2.057 9.243 16.550 1.00 72.44 198 ASP A N 1
ATOM 1573 C CA . ASP A 1 198 ? 1.666 9.013 17.955 1.00 72.44 198 ASP A CA 1
ATOM 1574 C C . ASP A 1 198 ? 0.143 9.150 18.155 1.00 72.44 198 ASP A C 1
ATOM 1576 O O . ASP A 1 198 ? -0.354 9.695 19.140 1.00 72.44 198 ASP A O 1
ATOM 1580 N N . ILE A 1 199 ? -0.632 8.687 17.172 1.00 82.88 199 ILE A N 1
ATOM 1581 C CA . ILE A 1 199 ? -2.087 8.671 17.264 1.00 82.88 199 ILE A CA 1
ATOM 1582 C C . ILE A 1 199 ? -2.462 7.587 18.267 1.00 82.88 199 ILE A C 1
ATOM 1584 O O . ILE A 1 199 ? -2.160 6.406 18.076 1.00 82.88 199 ILE A O 1
ATOM 1588 N N . ASP A 1 200 ? -3.123 8.007 19.340 1.00 88.69 200 ASP A N 1
ATOM 1589 C CA . ASP A 1 200 ? -3.622 7.113 20.370 1.00 88.69 200 ASP A CA 1
ATOM 1590 C C . ASP A 1 200 ? -4.873 6.361 19.899 1.00 88.69 200 ASP A C 1
ATOM 1592 O O . ASP A 1 200 ? -5.655 6.850 19.083 1.00 88.69 200 ASP A O 1
ATOM 1596 N N . GLY A 1 201 ? -5.095 5.180 20.463 1.00 90.19 201 GLY A N 1
ATOM 1597 C CA . GLY A 1 201 ? -6.184 4.278 20.113 1.00 90.19 201 GLY A CA 1
ATOM 1598 C C . GLY A 1 201 ? -7.574 4.891 20.252 1.00 90.19 201 GLY A C 1
ATOM 1599 O O . GLY A 1 201 ? -8.444 4.552 19.460 1.00 90.19 201 GLY A O 1
ATOM 1600 N N . TYR A 1 202 ? -7.806 5.834 21.170 1.00 93.62 202 TYR A N 1
ATOM 1601 C CA . TYR A 1 202 ? -9.117 6.484 21.262 1.00 93.62 202 TYR A CA 1
ATOM 1602 C C . TYR A 1 202 ? -9.368 7.410 20.065 1.00 93.62 202 TYR A C 1
ATOM 1604 O O . TYR A 1 202 ? -10.482 7.486 19.545 1.00 93.62 202 TYR A O 1
ATOM 1612 N N . THR A 1 203 ? -8.325 8.080 19.572 1.00 90.44 203 THR A N 1
ATOM 1613 C CA . THR A 1 203 ? -8.403 8.856 18.329 1.00 90.44 203 THR A CA 1
ATOM 1614 C C . THR A 1 203 ? -8.686 7.950 17.124 1.00 90.44 203 THR A C 1
ATOM 1616 O O . THR A 1 203 ? -9.587 8.264 16.346 1.00 90.44 203 THR A O 1
A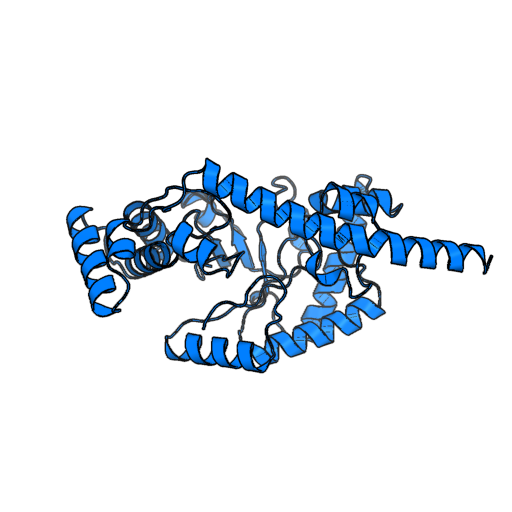TOM 1619 N N . ILE A 1 204 ? -8.010 6.796 17.023 1.00 88.00 204 ILE A N 1
ATOM 1620 C CA . ILE A 1 204 ? -8.256 5.777 15.977 1.00 88.00 204 ILE A CA 1
ATOM 1621 C C . ILE A 1 204 ? -9.707 5.289 16.021 1.00 88.00 204 ILE A C 1
ATOM 1623 O O . ILE A 1 204 ? -10.388 5.260 14.999 1.00 88.00 204 ILE A O 1
ATOM 1627 N N . TYR A 1 205 ? -10.182 4.936 17.215 1.00 91.69 205 TYR A N 1
ATOM 1628 C CA . TYR A 1 205 ? -11.542 4.474 17.476 1.00 91.69 205 TYR A CA 1
ATOM 1629 C C . TYR A 1 205 ? -12.591 5.459 16.946 1.00 91.69 205 TYR A C 1
ATOM 1631 O O . TYR A 1 205 ? -13.468 5.065 16.179 1.00 91.69 205 TYR A O 1
ATOM 1639 N N . LYS A 1 206 ? -12.464 6.751 17.278 1.00 91.69 206 LYS A N 1
ATOM 1640 C CA . LYS A 1 206 ? -13.388 7.790 16.796 1.00 91.69 206 LYS A CA 1
ATOM 1641 C C . LYS A 1 206 ? -13.332 7.966 15.281 1.00 91.69 206 LYS A C 1
ATOM 1643 O O . LYS A 1 206 ? -14.373 8.033 14.642 1.00 91.69 206 LYS A O 1
ATOM 1648 N N . GLN A 1 207 ? -12.130 8.041 14.706 1.00 86.12 207 GLN A N 1
ATOM 1649 C CA . GLN A 1 207 ? -11.971 8.193 13.256 1.00 86.12 207 GLN A CA 1
ATOM 1650 C C . GLN A 1 207 ? -12.610 7.024 12.506 1.00 86.12 207 GLN A C 1
ATOM 1652 O O . GLN A 1 207 ? -13.336 7.230 11.538 1.00 86.12 207 GLN A O 1
ATOM 1657 N N . MET A 1 208 ? -12.377 5.801 12.980 1.00 87.38 208 MET A N 1
ATOM 1658 C CA . MET A 1 208 ? -12.937 4.603 12.373 1.00 87.38 208 MET A CA 1
ATOM 1659 C C . MET A 1 208 ? -14.461 4.541 12.525 1.00 87.38 208 MET A C 1
ATOM 1661 O O . MET A 1 208 ? -15.143 4.131 11.595 1.00 87.38 208 MET A O 1
ATOM 1665 N N . HIS A 1 209 ? -15.008 4.997 13.649 1.00 90.19 209 HIS A N 1
ATOM 1666 C CA . HIS A 1 209 ? -16.454 5.095 13.829 1.00 90.19 209 HIS A CA 1
ATOM 1667 C C . HIS A 1 209 ? -17.122 6.053 12.827 1.00 90.19 209 HIS A C 1
ATOM 1669 O O . HIS A 1 209 ? -18.162 5.737 12.257 1.00 90.19 209 HIS A O 1
ATOM 1675 N N . GLU A 1 210 ? -16.520 7.215 12.566 1.00 87.62 210 GLU A N 1
ATOM 1676 C CA . GLU A 1 210 ? -17.052 8.161 11.573 1.00 87.62 210 GLU A CA 1
ATOM 1677 C C . GLU A 1 210 ? -16.935 7.625 10.141 1.00 87.62 210 GLU A C 1
ATOM 1679 O O . GLU A 1 210 ? -17.829 7.818 9.313 1.00 87.62 210 GLU A O 1
ATOM 1684 N N . VAL A 1 211 ? -15.837 6.923 9.852 1.00 84.25 211 VAL A N 1
ATOM 1685 C CA . VAL A 1 211 ? -15.582 6.311 8.546 1.00 84.25 211 VAL A CA 1
ATOM 1686 C C . VAL A 1 211 ? -16.521 5.133 8.273 1.00 84.25 211 VAL A C 1
ATOM 1688 O O . VAL A 1 211 ? -17.014 5.014 7.154 1.00 84.25 211 VAL A O 1
ATOM 1691 N N . SER A 1 212 ? -16.811 4.281 9.262 1.00 86.31 212 SER A N 1
ATOM 1692 C CA . SER A 1 212 ? -17.689 3.114 9.070 1.00 86.31 212 SER A CA 1
ATOM 1693 C C . SER A 1 212 ? -19.142 3.487 8.773 1.00 86.31 212 SER A C 1
ATOM 1695 O O . SER A 1 212 ? -19.887 2.660 8.254 1.00 86.31 212 SER A O 1
ATOM 1697 N N . LYS A 1 213 ? -19.545 4.730 9.060 1.00 88.19 213 LYS A N 1
ATOM 1698 C CA . LYS A 1 213 ? -20.871 5.269 8.729 1.00 88.19 213 LYS A CA 1
ATOM 1699 C C . LYS A 1 213 ? -21.002 5.753 7.283 1.00 88.19 213 LYS A C 1
ATOM 1701 O O . LYS A 1 213 ? -22.099 6.114 6.868 1.00 88.19 213 LYS A O 1
ATOM 1706 N N . GLN A 1 214 ? -19.911 5.806 6.520 1.00 86.62 214 GLN A N 1
ATOM 1707 C CA . GLN A 1 214 ? -19.926 6.332 5.156 1.00 86.62 214 GLN A CA 1
ATOM 1708 C C . GLN A 1 214 ? -20.323 5.243 4.152 1.00 86.62 214 GLN A C 1
ATOM 1710 O O . GLN A 1 214 ? -19.590 4.277 3.964 1.00 86.62 214 GLN A O 1
ATOM 1715 N N . GLU A 1 215 ? -21.438 5.432 3.439 1.00 86.12 215 GLU A N 1
ATOM 1716 C CA . GLU A 1 215 ? -21.985 4.431 2.502 1.00 86.12 215 GLU A CA 1
ATOM 1717 C C . GLU A 1 215 ? -21.025 4.041 1.364 1.00 86.12 215 GLU A C 1
ATOM 1719 O O . GLU A 1 215 ? -21.055 2.909 0.887 1.00 86.12 215 GLU A O 1
ATOM 1724 N N . LYS A 1 216 ? -20.153 4.961 0.928 1.00 85.00 216 LYS A N 1
ATOM 1725 C CA . LYS A 1 216 ? -19.190 4.719 -0.163 1.00 85.00 216 LYS A CA 1
ATOM 1726 C C . LYS A 1 216 ? -17.937 3.949 0.270 1.00 85.00 216 LYS A C 1
ATOM 1728 O O . LYS A 1 216 ? -17.145 3.542 -0.583 1.00 85.00 216 LYS A O 1
ATOM 1733 N N . VAL A 1 217 ? -17.707 3.788 1.575 1.00 87.50 217 VAL A N 1
ATOM 1734 C CA . VAL A 1 217 ? -16.515 3.109 2.097 1.00 87.50 217 VAL A CA 1
ATOM 1735 C C . VAL A 1 217 ? -16.770 1.607 2.097 1.00 87.50 217 VAL A C 1
ATOM 1737 O O . VAL A 1 217 ? -17.510 1.089 2.927 1.00 87.50 217 VAL A O 1
ATOM 1740 N N . LEU A 1 218 ? -16.126 0.895 1.171 1.00 86.38 218 LEU A N 1
ATOM 1741 C CA . LEU A 1 218 ? -16.224 -0.564 1.076 1.00 86.38 218 LEU A CA 1
ATOM 1742 C C . LEU A 1 218 ? -15.445 -1.277 2.182 1.00 86.38 218 LEU A C 1
ATOM 1744 O O . LEU A 1 218 ? -15.763 -2.406 2.550 1.00 86.38 218 LEU A O 1
ATOM 1748 N N . GLY A 1 219 ? -14.392 -0.638 2.684 1.00 84.81 219 GLY A N 1
ATOM 1749 C CA . GLY A 1 219 ? -13.546 -1.214 3.709 1.00 84.81 219 GLY A CA 1
ATOM 1750 C C . GLY A 1 219 ? -12.408 -0.297 4.121 1.00 84.81 219 GLY A C 1
ATOM 1751 O O . GLY A 1 219 ? -12.117 0.721 3.488 1.00 84.81 219 GLY A O 1
ATOM 1752 N N . VAL A 1 220 ? -11.742 -0.695 5.198 1.00 81.44 220 VAL A N 1
ATOM 1753 C CA . VAL A 1 220 ? -10.556 -0.017 5.713 1.00 81.44 220 VAL A CA 1
ATOM 1754 C C . VAL A 1 220 ? -9.369 -0.961 5.624 1.00 81.44 220 VAL A C 1
ATOM 1756 O O . VAL A 1 220 ? -9.422 -2.087 6.119 1.00 81.44 220 VAL A O 1
ATOM 1759 N N . LEU A 1 221 ? -8.307 -0.511 4.958 1.00 78.25 221 LEU A N 1
ATOM 1760 C CA . LEU A 1 221 ? -7.089 -1.286 4.760 1.00 78.25 221 LEU A CA 1
ATOM 1761 C C . LEU A 1 221 ? -6.069 -0.922 5.830 1.00 78.25 221 LEU A C 1
ATOM 1763 O O . LEU A 1 221 ? -5.636 0.220 5.957 1.00 78.25 221 LEU A O 1
ATOM 1767 N N . ALA A 1 222 ? -5.651 -1.930 6.590 1.00 73.94 222 ALA A N 1
ATOM 1768 C CA . ALA A 1 222 ? -4.534 -1.812 7.511 1.00 73.94 222 ALA A CA 1
ATOM 1769 C C . ALA A 1 222 ? -3.208 -2.025 6.761 1.00 73.94 222 ALA A C 1
ATOM 1771 O O . ALA A 1 222 ? -2.728 -3.153 6.634 1.00 73.94 222 ALA A O 1
ATOM 1772 N N . GLY A 1 223 ? -2.619 -0.948 6.235 1.00 68.44 223 GLY A N 1
ATOM 1773 C CA . GLY A 1 223 ? -1.380 -1.004 5.457 1.00 68.44 223 GLY A CA 1
ATOM 1774 C C . GLY A 1 223 ? -0.133 -1.282 6.304 1.00 68.44 223 GLY A C 1
ATOM 1775 O O . GLY A 1 223 ? 0.474 -0.372 6.865 1.00 68.44 223 GLY A O 1
ATOM 1776 N N . THR A 1 224 ? 0.335 -2.534 6.353 1.00 66.75 224 THR A N 1
ATOM 1777 C CA . THR A 1 224 ? 1.625 -2.866 6.987 1.00 66.75 224 THR A CA 1
ATOM 1778 C C . THR A 1 224 ? 2.738 -2.947 5.938 1.00 66.75 224 THR A C 1
ATOM 1780 O O . THR A 1 224 ? 2.853 -3.947 5.235 1.00 66.75 224 THR A O 1
ATOM 1783 N N . LEU A 1 225 ? 3.613 -1.938 5.846 1.00 62.38 225 LEU A N 1
ATOM 1784 C CA . LEU A 1 225 ? 4.775 -1.999 4.934 1.00 62.38 225 LEU A CA 1
ATOM 1785 C C . LEU A 1 225 ? 5.902 -2.916 5.440 1.00 62.38 225 LEU A C 1
ATOM 1787 O O . LEU A 1 225 ? 6.800 -3.291 4.686 1.00 62.38 225 LEU A O 1
ATOM 1791 N N . GLU A 1 226 ? 5.890 -3.260 6.729 1.00 66.50 226 GLU A N 1
ATOM 1792 C CA . GLU A 1 226 ? 6.941 -4.053 7.363 1.00 66.50 226 GLU A CA 1
ATOM 1793 C C . GLU A 1 226 ? 6.353 -5.054 8.347 1.00 66.50 226 GLU A C 1
ATOM 1795 O O . GLU A 1 226 ? 5.591 -4.682 9.241 1.00 66.50 226 GLU A O 1
ATOM 1800 N N . MET A 1 227 ? 6.771 -6.312 8.216 1.00 61.78 227 MET A N 1
ATOM 1801 C CA . MET A 1 227 ? 6.327 -7.408 9.077 1.00 61.78 227 MET A CA 1
ATOM 1802 C C . MET A 1 227 ? 7.290 -7.710 10.234 1.00 61.78 227 MET A C 1
ATOM 1804 O O . MET A 1 227 ? 7.025 -8.610 11.012 1.00 61.78 227 MET A O 1
ATOM 1808 N N . GLY A 1 228 ? 8.413 -7.003 10.400 1.00 66.81 228 GLY A N 1
ATOM 1809 C CA . GLY A 1 228 ? 9.373 -7.322 11.470 1.00 66.81 228 GLY A CA 1
ATOM 1810 C C . GLY A 1 228 ? 8.753 -7.217 12.880 1.00 66.81 228 GLY A C 1
ATOM 1811 O O . GLY A 1 228 ? 8.053 -6.234 13.132 1.00 66.81 228 GLY A O 1
ATOM 1812 N N . PRO A 1 229 ? 9.026 -8.148 13.826 1.00 67.19 229 PRO A N 1
ATOM 1813 C CA . PRO A 1 229 ? 8.416 -8.109 15.164 1.00 67.19 229 PRO A CA 1
ATOM 1814 C C . PRO A 1 229 ? 8.797 -6.835 15.925 1.00 67.19 229 PRO A C 1
ATOM 1816 O O . PRO A 1 229 ? 7.998 -6.261 16.655 1.00 67.19 229 PRO A O 1
ATOM 1819 N N . VAL A 1 230 ? 10.029 -6.368 15.703 1.00 74.00 230 VAL A N 1
ATOM 1820 C CA . VAL A 1 230 ? 10.570 -5.126 16.263 1.00 74.00 230 VAL A CA 1
ATOM 1821 C C . VAL A 1 230 ? 9.738 -3.925 15.808 1.00 74.00 230 VAL A C 1
ATOM 1823 O O . VAL A 1 230 ? 9.298 -3.146 16.648 1.00 74.00 230 VAL A O 1
ATOM 1826 N N . SER A 1 231 ? 9.439 -3.824 14.509 1.00 74.62 231 SER A N 1
ATOM 1827 C CA . SER A 1 231 ? 8.593 -2.759 13.966 1.00 74.62 231 SER A CA 1
ATOM 1828 C C . SER A 1 231 ? 7.133 -2.889 14.424 1.00 74.62 231 SER A C 1
ATOM 1830 O O . SER A 1 231 ? 6.468 -1.880 14.635 1.00 74.62 231 SER A O 1
ATOM 1832 N N . TRP A 1 232 ? 6.599 -4.102 14.591 1.00 79.69 232 TRP A N 1
ATOM 1833 C CA . TRP A 1 232 ? 5.219 -4.308 15.060 1.00 79.69 232 TRP A CA 1
ATOM 1834 C C . TRP A 1 232 ? 5.024 -3.881 16.514 1.00 79.69 232 TRP A C 1
ATOM 1836 O O . TRP A 1 232 ? 4.149 -3.062 16.803 1.00 79.69 232 TRP A O 1
ATOM 1846 N N . ASN A 1 233 ? 5.890 -4.366 17.404 1.00 81.44 233 ASN A N 1
ATOM 1847 C CA . ASN A 1 233 ? 5.832 -4.040 18.827 1.00 81.44 233 ASN A CA 1
ATOM 1848 C C . ASN A 1 233 ? 6.178 -2.569 19.068 1.00 81.44 233 ASN A C 1
ATOM 1850 O O . ASN A 1 233 ? 5.505 -1.891 19.842 1.00 81.44 233 ASN A O 1
ATOM 1854 N N . GLY A 1 234 ? 7.197 -2.056 18.369 1.00 81.00 234 GLY A N 1
ATOM 1855 C CA . GLY A 1 234 ? 7.614 -0.658 18.454 1.00 81.00 234 GLY A CA 1
ATOM 1856 C C . GLY A 1 234 ? 6.505 0.322 18.080 1.00 81.00 234 GLY A C 1
ATOM 1857 O O . GLY A 1 234 ? 6.374 1.363 18.712 1.00 81.00 234 GLY A O 1
ATOM 1858 N N . ARG A 1 235 ? 5.656 -0.036 17.110 1.00 80.44 235 ARG A N 1
ATOM 1859 C CA . ARG A 1 235 ? 4.553 0.810 16.621 1.00 80.44 235 ARG A CA 1
ATOM 1860 C C . ARG A 1 235 ? 3.198 0.511 17.261 1.00 80.44 235 ARG A C 1
ATOM 1862 O O . ARG A 1 235 ? 2.218 1.153 16.889 1.00 80.44 235 ARG A O 1
ATOM 1869 N N . ASN A 1 236 ? 3.140 -0.459 18.176 1.00 85.50 236 ASN A N 1
ATOM 1870 C CA . ASN A 1 236 ? 1.909 -0.927 18.812 1.00 85.50 236 ASN A CA 1
ATOM 1871 C C . ASN A 1 236 ? 0.799 -1.274 17.800 1.00 85.50 236 ASN A C 1
ATOM 1873 O O . ASN A 1 236 ? -0.353 -0.859 17.935 1.00 85.50 236 ASN A O 1
ATOM 1877 N N . VAL A 1 237 ? 1.164 -2.017 16.749 1.00 83.81 237 VAL A N 1
ATOM 1878 C CA . VAL A 1 237 ? 0.241 -2.392 15.660 1.00 83.81 237 VAL A CA 1
ATOM 1879 C C . VAL A 1 237 ? -1.003 -3.094 16.211 1.00 83.81 237 VAL A C 1
ATOM 1881 O O . VAL A 1 237 ? -2.119 -2.756 15.830 1.00 83.81 237 VAL A O 1
ATOM 1884 N N . GLU A 1 238 ? -0.824 -4.012 17.161 1.00 85.38 238 GLU A N 1
ATOM 1885 C CA . GLU A 1 238 ? -1.917 -4.754 17.802 1.00 85.38 238 GLU A CA 1
ATOM 1886 C C . GLU A 1 238 ? -2.919 -3.820 18.494 1.00 85.38 238 GLU A C 1
ATOM 1888 O O . GLU A 1 238 ? -4.123 -3.935 18.272 1.00 85.38 238 GLU A O 1
ATOM 1893 N N . GLY A 1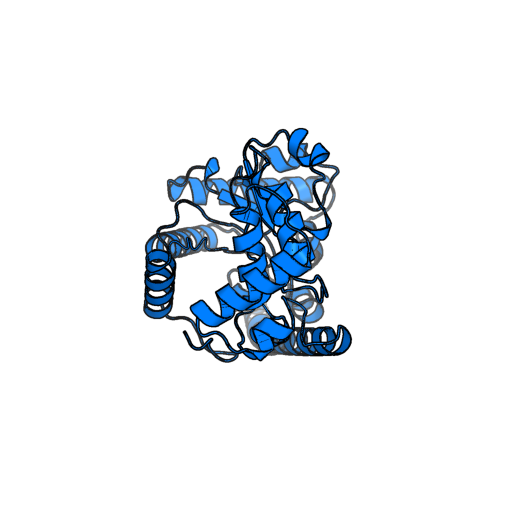 239 ? -2.440 -2.842 19.273 1.00 88.88 239 GLY A N 1
ATOM 1894 C CA . GLY A 1 239 ? -3.308 -1.866 19.930 1.00 88.88 239 GLY A CA 1
ATOM 1895 C C . GLY A 1 239 ? -4.087 -1.004 18.945 1.00 88.88 239 GLY A C 1
ATOM 1896 O O . GLY A 1 239 ? -5.275 -0.752 19.146 1.00 88.88 239 GLY A O 1
ATOM 1897 N N . LYS A 1 240 ? -3.450 -0.607 17.844 1.00 87.44 240 LYS A N 1
ATOM 1898 C CA . LYS A 1 240 ? -4.101 0.163 16.778 1.00 87.44 240 LYS A CA 1
ATOM 1899 C C . LYS A 1 240 ? -5.188 -0.655 16.068 1.00 87.44 240 LYS A C 1
ATOM 1901 O O . LYS A 1 240 ? -6.271 -0.129 15.819 1.00 87.44 240 LYS A O 1
ATOM 1906 N N . LEU A 1 241 ? -4.946 -1.944 15.816 1.00 86.12 241 LEU A N 1
ATOM 1907 C CA . LEU A 1 241 ? -5.930 -2.852 15.213 1.00 86.12 241 LEU A CA 1
ATOM 1908 C C . LEU A 1 241 ? -7.138 -3.102 16.126 1.00 86.12 241 LEU A C 1
ATOM 1910 O O . LEU A 1 241 ? -8.268 -3.105 15.644 1.00 86.12 241 LEU A O 1
ATOM 1914 N N . VAL A 1 242 ? -6.931 -3.255 17.438 1.00 89.25 242 VAL A N 1
ATOM 1915 C CA . VAL A 1 242 ? -8.043 -3.382 18.397 1.00 89.25 242 VAL A CA 1
ATOM 1916 C C . VAL A 1 242 ? -8.883 -2.106 18.428 1.00 89.25 242 VAL A C 1
ATOM 1918 O O . VAL A 1 242 ? -10.108 -2.180 18.354 1.00 89.25 242 VAL A O 1
ATOM 1921 N N . ALA A 1 243 ? -8.246 -0.933 18.480 1.00 90.94 243 ALA A N 1
ATOM 1922 C CA . ALA A 1 243 ? -8.951 0.348 18.457 1.00 90.94 243 ALA A CA 1
ATOM 1923 C C . ALA A 1 243 ? -9.782 0.534 17.179 1.00 90.94 243 ALA A C 1
ATOM 1925 O O . ALA A 1 243 ? -10.927 0.984 17.244 1.00 90.94 243 ALA A O 1
ATOM 1926 N N . LEU A 1 244 ? -9.223 0.145 16.030 1.00 88.12 244 LEU A N 1
ATOM 1927 C CA . LEU A 1 244 ? -9.936 0.127 14.758 1.00 88.12 244 LEU A CA 1
ATOM 1928 C C . LEU A 1 244 ? -11.160 -0.784 14.827 1.00 88.12 244 LEU A C 1
ATOM 1930 O O . LEU A 1 244 ? -12.262 -0.341 14.520 1.00 88.12 244 LEU A O 1
ATOM 1934 N N . ALA A 1 245 ? -10.985 -2.035 15.260 1.00 88.81 245 ALA A N 1
ATOM 1935 C CA . ALA A 1 245 ? -12.081 -2.998 15.328 1.00 88.81 245 ALA A CA 1
ATOM 1936 C C . ALA A 1 245 ? -13.217 -2.495 16.233 1.00 88.81 245 ALA A C 1
ATOM 1938 O O . ALA A 1 245 ? -14.388 -2.597 15.877 1.00 88.81 245 ALA A O 1
ATOM 1939 N N . MET A 1 246 ? -12.869 -1.882 17.369 1.00 92.62 246 MET A N 1
ATOM 1940 C CA . MET A 1 246 ? -13.837 -1.244 18.261 1.00 92.62 246 MET A CA 1
ATOM 1941 C C . MET A 1 246 ? -14.585 -0.095 17.579 1.00 92.62 246 MET A C 1
ATOM 1943 O O . MET A 1 246 ? -15.794 0.011 17.746 1.00 92.62 246 MET A O 1
ATOM 1947 N N . GLY A 1 247 ? -13.888 0.762 16.826 1.00 91.31 247 GLY A N 1
ATOM 1948 C CA . GLY A 1 247 ? -14.500 1.917 16.164 1.00 91.31 247 GLY A CA 1
ATOM 1949 C C . GLY A 1 247 ? -15.446 1.496 15.047 1.00 91.31 247 GLY A C 1
ATOM 1950 O O . GLY A 1 247 ? -16.572 1.979 14.974 1.00 91.31 247 GLY A O 1
ATOM 1951 N N . ALA A 1 248 ? -15.019 0.524 14.238 1.00 88.19 248 ALA A N 1
ATOM 1952 C CA . ALA A 1 248 ? -15.821 -0.026 13.152 1.00 88.19 248 ALA A CA 1
ATOM 1953 C C . ALA A 1 248 ? -17.099 -0.720 13.655 1.00 88.19 248 ALA A C 1
ATOM 1955 O O . ALA A 1 248 ? -18.125 -0.652 12.985 1.00 88.19 248 ALA A O 1
ATOM 1956 N N . ALA A 1 249 ? -17.045 -1.362 14.827 1.00 90.88 249 ALA A N 1
ATOM 1957 C CA . ALA A 1 249 ? -18.174 -2.079 15.423 1.00 90.88 249 ALA A CA 1
A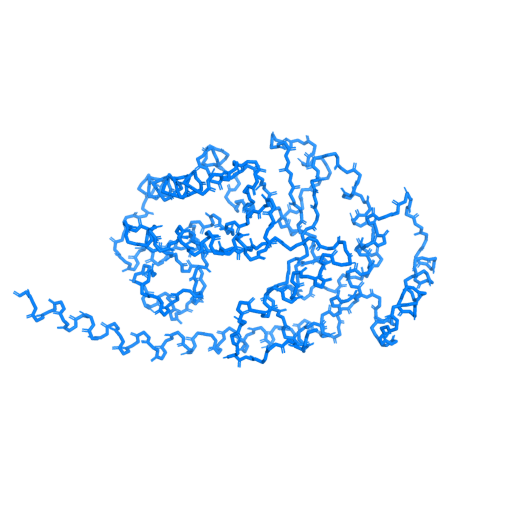TOM 1958 C C . ALA A 1 249 ? -19.065 -1.217 16.340 1.00 90.88 249 ALA A C 1
ATOM 1960 O O . ALA A 1 249 ? -20.093 -1.698 16.818 1.00 90.88 249 ALA A O 1
ATOM 1961 N N . ALA A 1 250 ? -18.671 0.020 16.649 1.00 93.12 250 ALA A N 1
ATOM 1962 C CA . ALA A 1 250 ? -19.402 0.860 17.589 1.00 93.12 250 ALA A CA 1
ATOM 1963 C C . ALA A 1 250 ? -20.644 1.494 16.951 1.00 93.12 250 ALA A C 1
ATOM 1965 O O . ALA A 1 250 ? -20.562 2.081 15.875 1.00 93.12 250 ALA A O 1
ATOM 1966 N N . ASN A 1 251 ? -21.770 1.447 17.669 1.00 93.38 251 ASN A N 1
ATOM 1967 C CA . ASN A 1 251 ? -22.988 2.178 17.298 1.00 93.38 251 ASN A CA 1
ATOM 1968 C C . ASN A 1 251 ? -22.877 3.676 17.617 1.00 93.38 251 ASN A C 1
ATOM 1970 O O . ASN A 1 251 ? -23.321 4.507 16.827 1.00 93.38 251 ASN A O 1
ATOM 1974 N N . ASP A 1 252 ? -22.206 4.007 18.723 1.00 96.75 252 ASP A N 1
ATOM 1975 C CA . ASP A 1 252 ? -21.975 5.367 19.209 1.00 96.75 252 ASP A CA 1
ATOM 1976 C C . ASP A 1 252 ? -20.554 5.509 19.770 1.00 96.75 252 ASP A C 1
ATOM 1978 O O . ASP A 1 252 ? -19.943 4.527 20.206 1.00 96.75 252 ASP A O 1
ATOM 1982 N N . ILE A 1 253 ? -20.041 6.744 19.792 1.00 96.88 253 ILE A N 1
ATOM 1983 C CA . ILE A 1 253 ? -18.770 7.081 20.444 1.00 96.88 253 ILE A CA 1
ATOM 1984 C C . ILE A 1 253 ? -18.977 7.112 21.960 1.00 96.88 253 ILE A C 1
ATOM 1986 O O . ILE A 1 253 ? -19.719 7.950 22.473 1.00 96.88 253 ILE A O 1
ATOM 1990 N N . VAL A 1 254 ? -18.275 6.239 22.682 1.00 97.62 254 VAL A N 1
ATOM 1991 C CA . VAL A 1 254 ? -18.268 6.232 24.154 1.00 97.62 254 VAL A CA 1
ATOM 1992 C C . VAL A 1 254 ? -17.213 7.188 24.726 1.00 97.62 254 VAL A C 1
ATOM 1994 O O . VAL A 1 254 ? -16.218 7.459 24.048 1.00 97.62 254 VAL A O 1
ATOM 1997 N N . PRO A 1 255 ? -17.369 7.678 25.972 1.00 97.88 255 PRO A N 1
ATOM 1998 C CA . PRO A 1 255 ? -16.327 8.419 26.678 1.00 97.88 255 PRO A CA 1
ATOM 1999 C C . PRO A 1 255 ? -14.983 7.676 26.733 1.00 97.88 255 PRO A C 1
ATOM 2001 O O . PRO A 1 255 ? -14.913 6.446 26.705 1.00 97.88 255 PRO A O 1
ATOM 2004 N N . LYS A 1 256 ? -13.885 8.433 26.835 1.00 96.31 256 LYS A N 1
ATOM 2005 C CA . LYS A 1 256 ? -12.523 7.883 26.751 1.00 96.31 256 LYS A CA 1
ATOM 2006 C C . LYS A 1 256 ? -12.228 6.833 27.828 1.00 96.31 256 LYS A C 1
ATOM 2008 O O . LYS A 1 256 ? -11.589 5.829 27.537 1.00 96.31 256 LYS A O 1
ATOM 2013 N N . ASP A 1 257 ? -12.684 7.046 29.052 1.00 97.06 257 ASP A N 1
ATOM 2014 C CA . ASP A 1 257 ? -12.517 6.118 30.172 1.00 97.06 257 ASP A CA 1
ATOM 2015 C C . ASP A 1 257 ? -13.271 4.795 29.953 1.00 97.06 257 ASP A C 1
ATOM 2017 O O . ASP A 1 257 ? -12.743 3.717 30.250 1.00 97.06 257 ASP A O 1
ATOM 2021 N N . GLU A 1 258 ? -14.464 4.853 29.357 1.00 97.38 258 GLU A N 1
ATOM 2022 C CA . GLU A 1 258 ? -15.215 3.660 28.959 1.00 97.38 258 GLU A CA 1
ATOM 2023 C C . GLU A 1 258 ? -14.513 2.899 27.830 1.00 97.38 258 GLU A C 1
ATOM 2025 O O . GLU A 1 258 ? -14.364 1.674 27.911 1.00 97.38 258 GLU A O 1
ATOM 2030 N N . PHE A 1 259 ? -14.009 3.620 26.822 1.00 96.69 259 PHE A N 1
ATOM 2031 C CA . PHE A 1 259 ? -13.179 3.043 25.766 1.00 96.69 259 PHE A CA 1
ATOM 2032 C C . PHE A 1 259 ? -11.953 2.337 26.351 1.00 96.69 259 PHE A C 1
ATOM 2034 O O . PHE A 1 259 ? -11.722 1.170 26.048 1.00 96.69 259 PHE A O 1
ATOM 2041 N N . GLU A 1 260 ? -11.184 2.998 27.220 1.00 95.38 260 GLU A N 1
ATOM 2042 C CA . GLU A 1 260 ? -9.965 2.435 27.809 1.00 95.38 260 GLU A CA 1
ATOM 2043 C C . GLU A 1 260 ? -10.253 1.159 28.617 1.00 95.38 260 GLU A C 1
ATOM 2045 O O . GLU A 1 260 ? -9.497 0.182 28.549 1.00 95.38 260 GLU A O 1
ATOM 2050 N N . LYS A 1 261 ? -11.373 1.129 29.348 1.00 95.56 261 LYS A N 1
ATOM 2051 C CA . LYS A 1 261 ? -11.827 -0.057 30.083 1.00 95.56 261 LYS A CA 1
ATOM 2052 C C . LYS A 1 261 ? -12.181 -1.209 29.139 1.00 95.56 261 LYS A C 1
ATOM 2054 O O . LYS A 1 261 ? -11.746 -2.340 29.373 1.00 95.56 261 LYS A O 1
ATOM 2059 N N . ALA A 1 262 ? -12.945 -0.935 28.082 1.00 95.56 262 ALA A N 1
ATOM 2060 C CA . ALA A 1 262 ? -13.315 -1.932 27.079 1.00 95.56 262 ALA A CA 1
ATOM 2061 C C . ALA A 1 262 ? -12.087 -2.451 26.311 1.00 95.56 262 ALA A C 1
ATOM 2063 O O . ALA A 1 262 ? -11.924 -3.658 26.140 1.00 95.56 262 ALA A O 1
ATOM 2064 N N . PHE A 1 263 ? -11.173 -1.555 25.943 1.00 94.50 263 PHE A N 1
ATOM 2065 C CA . PHE A 1 263 ? -9.926 -1.862 25.253 1.00 94.50 263 PHE A CA 1
ATOM 2066 C C . PHE A 1 263 ? -9.051 -2.824 26.067 1.00 94.50 263 PHE A C 1
ATOM 2068 O O . PHE A 1 263 ? -8.646 -3.876 25.573 1.00 94.50 263 PHE A O 1
ATOM 2075 N N . ARG A 1 264 ? -8.820 -2.531 27.356 1.00 94.19 264 ARG A N 1
ATOM 2076 C CA . ARG A 1 264 ? -8.066 -3.426 28.257 1.00 94.19 264 ARG A CA 1
ATOM 2077 C C . ARG A 1 264 ? -8.738 -4.784 28.426 1.00 94.19 264 ARG A C 1
ATOM 2079 O O . ARG A 1 264 ? -8.045 -5.794 28.532 1.00 94.19 264 ARG A O 1
ATOM 2086 N N . LYS A 1 265 ? -10.074 -4.816 28.456 1.00 94.06 265 LYS A N 1
ATOM 2087 C CA . LYS A 1 265 ? -10.828 -6.070 28.523 1.00 94.06 265 LYS A CA 1
ATOM 2088 C C . LYS A 1 265 ? -10.573 -6.928 27.281 1.00 94.06 265 LYS A C 1
ATOM 2090 O O . LYS A 1 265 ? -10.269 -8.100 27.445 1.00 94.06 265 LYS A O 1
ATOM 2095 N N . ILE A 1 266 ? -10.617 -6.351 26.078 1.00 92.50 266 ILE A N 1
ATOM 2096 C CA . ILE A 1 266 ? -10.328 -7.079 24.830 1.00 92.50 266 ILE A CA 1
ATOM 2097 C C . ILE A 1 266 ? -8.909 -7.656 24.849 1.00 92.50 266 ILE A C 1
ATOM 2099 O O . ILE A 1 266 ? -8.731 -8.831 24.558 1.00 92.50 266 ILE A O 1
ATOM 2103 N N . PHE A 1 267 ? -7.908 -6.872 25.254 1.00 90.62 267 PHE A N 1
ATOM 2104 C CA . PHE A 1 267 ? -6.528 -7.362 25.373 1.00 90.62 267 PHE A CA 1
ATOM 2105 C C . PHE A 1 267 ? -6.397 -8.550 26.327 1.00 90.62 267 PHE A C 1
ATOM 2107 O O . PHE A 1 267 ? -5.719 -9.525 26.010 1.00 90.62 267 PHE A O 1
ATOM 2114 N N . LYS A 1 268 ? -7.082 -8.484 27.475 1.00 90.69 268 LYS A N 1
ATOM 2115 C CA . LYS A 1 268 ? -7.130 -9.584 28.439 1.00 90.69 268 LYS A CA 1
ATOM 2116 C C . LYS A 1 268 ? -7.804 -10.824 27.848 1.00 90.69 268 LYS A C 1
ATOM 2118 O O . LYS A 1 268 ? -7.291 -11.921 28.027 1.00 90.69 268 LYS A O 1
ATOM 2123 N N . ASP A 1 269 ? -8.928 -10.644 27.159 1.00 90.19 269 ASP A N 1
ATOM 2124 C CA . ASP A 1 269 ? -9.691 -11.736 26.545 1.00 90.19 269 ASP A CA 1
ATOM 2125 C C . ASP A 1 269 ? -8.918 -12.396 25.384 1.00 90.19 269 ASP A C 1
ATOM 2127 O O . ASP A 1 269 ? -9.088 -13.586 25.133 1.00 90.19 269 ASP A O 1
ATOM 2131 N N . LEU A 1 270 ? -8.054 -11.638 24.699 1.00 86.88 270 LEU A N 1
ATOM 2132 C CA . LEU A 1 270 ? -7.174 -12.120 23.628 1.00 86.88 270 LEU A CA 1
ATOM 2133 C C . LEU A 1 270 ? -5.825 -12.665 24.129 1.00 86.88 270 LEU A C 1
ATOM 2135 O O . LEU A 1 270 ? -5.010 -13.080 23.308 1.00 86.88 270 LEU A O 1
ATOM 2139 N N . GLU A 1 271 ? -5.572 -12.639 25.442 1.00 89.69 271 GLU A N 1
ATOM 2140 C CA . GLU A 1 271 ? -4.294 -13.040 26.054 1.00 89.69 271 GLU A CA 1
ATOM 2141 C C . GLU A 1 271 ? -3.071 -12.302 25.465 1.00 89.69 271 GLU A C 1
ATOM 2143 O O . GLU A 1 271 ? -1.965 -12.841 25.395 1.00 89.69 271 GLU A O 1
ATOM 2148 N N . ILE A 1 272 ? -3.259 -11.048 25.039 1.00 83.50 272 ILE A N 1
ATOM 2149 C CA . ILE A 1 272 ? -2.180 -10.199 24.521 1.00 83.50 272 ILE A CA 1
ATOM 2150 C C . ILE A 1 272 ? -1.469 -9.510 25.694 1.00 83.50 272 ILE A C 1
ATOM 2152 O O . ILE A 1 272 ? -2.100 -9.116 26.676 1.00 83.50 272 ILE A O 1
ATOM 2156 N N . ASP A 1 273 ? -0.147 -9.352 25.577 1.00 78.56 273 ASP A N 1
ATOM 2157 C CA . ASP A 1 273 ? 0.723 -8.737 26.583 1.00 78.56 273 ASP A CA 1
ATOM 2158 C C . ASP A 1 273 ? 0.169 -7.411 27.146 1.00 78.56 273 ASP A C 1
ATOM 2160 O O . ASP A 1 273 ? -0.251 -6.503 26.416 1.00 78.56 273 ASP A O 1
ATOM 2164 N N . GLY A 1 274 ? 0.202 -7.292 28.475 1.00 75.88 274 GLY A N 1
ATOM 2165 C CA . GLY A 1 274 ? -0.360 -6.166 29.216 1.00 75.88 274 GLY A CA 1
ATOM 2166 C C . GLY A 1 274 ? 0.312 -4.832 28.889 1.00 75.88 274 GLY A C 1
ATOM 2167 O O . GLY A 1 274 ? -0.361 -3.799 28.889 1.00 75.88 274 GLY A O 1
ATOM 2168 N N . ASP A 1 275 ? 1.597 -4.836 28.528 1.00 77.25 275 ASP A N 1
ATOM 2169 C CA . ASP A 1 275 ? 2.319 -3.614 28.151 1.00 77.25 275 ASP A CA 1
ATOM 2170 C C . ASP A 1 275 ? 1.767 -2.994 26.854 1.00 77.25 275 ASP A C 1
ATOM 2172 O O . ASP A 1 275 ? 1.726 -1.767 26.688 1.00 77.25 275 ASP A O 1
ATOM 2176 N N . THR A 1 276 ? 1.274 -3.826 25.933 1.00 73.88 276 THR A N 1
ATOM 2177 C CA . THR A 1 276 ? 0.605 -3.377 24.701 1.00 73.88 276 THR A CA 1
ATOM 2178 C C . THR A 1 276 ? -0.748 -2.742 25.026 1.00 73.88 276 THR A C 1
ATOM 2180 O O . THR A 1 276 ? -1.091 -1.691 24.478 1.00 73.88 276 THR A O 1
ATOM 2183 N N . ALA A 1 277 ? -1.467 -3.301 26.003 1.00 77.31 277 ALA A N 1
ATOM 2184 C CA . ALA A 1 277 ? -2.728 -2.747 26.488 1.00 77.31 277 ALA A CA 1
ATOM 2185 C C . ALA A 1 277 ? -2.551 -1.390 27.197 1.00 77.31 277 ALA A C 1
ATOM 2187 O O . ALA A 1 277 ? -3.415 -0.522 27.089 1.00 77.31 277 ALA A O 1
ATOM 2188 N N . ILE A 1 278 ? -1.441 -1.183 27.918 1.00 80.75 278 ILE A N 1
ATOM 2189 C CA . ILE A 1 278 ? -1.174 0.056 28.676 1.00 80.75 278 ILE A CA 1
ATOM 2190 C C . ILE A 1 278 ? -0.951 1.261 27.761 1.00 80.75 278 ILE A C 1
ATOM 2192 O O . ILE A 1 278 ? -1.340 2.373 28.110 1.00 80.75 278 ILE A O 1
ATOM 2196 N N . SER A 1 279 ? -0.341 1.047 26.599 1.00 81.19 279 SER A N 1
ATOM 2197 C CA . SER A 1 279 ? -0.029 2.122 25.652 1.00 81.19 279 SER A CA 1
ATOM 2198 C C . SER A 1 279 ? -1.227 2.545 24.798 1.00 81.19 279 SER A C 1
ATOM 2200 O O . SER A 1 279 ? -1.125 3.546 24.096 1.00 81.19 279 SER A O 1
ATOM 2202 N N . PHE A 1 280 ? -2.362 1.834 24.861 1.00 86.06 280 PHE A N 1
ATOM 2203 C CA . PHE A 1 280 ? -3.597 2.168 24.138 1.00 86.06 280 PHE A CA 1
ATOM 2204 C C . PHE A 1 280 ? -3.358 2.515 22.660 1.00 86.06 280 PHE A C 1
ATOM 2206 O O . PHE A 1 280 ? -3.813 3.546 22.184 1.00 86.06 280 PHE A O 1
ATOM 2213 N N . GLY A 1 281 ? -2.579 1.712 21.934 1.00 80.50 281 GLY A N 1
ATOM 2214 C CA . GLY A 1 281 ? -2.257 1.957 20.521 1.00 80.50 281 GLY A CA 1
ATOM 2215 C C . GLY A 1 281 ? -1.149 2.987 20.255 1.00 80.50 281 GLY A C 1
ATOM 2216 O O . GLY A 1 281 ? -0.715 3.104 19.111 1.00 80.50 281 GLY A O 1
ATOM 2217 N N . LYS A 1 282 ? -0.634 3.696 21.268 1.00 85.56 282 LYS A N 1
ATOM 2218 C CA . LYS A 1 282 ? 0.504 4.612 21.089 1.00 85.56 282 LYS A CA 1
ATOM 2219 C C . LYS A 1 282 ? 1.783 3.870 20.732 1.00 85.56 282 LYS A C 1
ATOM 2221 O O . LYS A 1 282 ? 2.034 2.774 21.243 1.00 85.56 282 LYS A O 1
ATOM 2226 N N . SER A 1 283 ? 2.594 4.502 19.885 1.00 83.50 283 SER A N 1
ATOM 2227 C CA . SER A 1 283 ? 3.930 4.016 19.540 1.00 83.50 283 SER A CA 1
ATOM 2228 C C . SER A 1 283 ? 4.797 3.932 20.799 1.00 83.50 283 SER A C 1
ATOM 2230 O O . SER A 1 283 ? 4.762 4.814 21.653 1.00 83.50 283 SER A O 1
ATOM 2232 N N . ARG A 1 284 ? 5.593 2.867 20.913 1.00 85.06 284 ARG A N 1
ATOM 2233 C CA . ARG A 1 284 ? 6.640 2.740 21.938 1.00 85.06 284 ARG A CA 1
ATOM 2234 C C . ARG A 1 284 ? 7.937 3.428 21.508 1.00 85.06 284 ARG A C 1
ATOM 2236 O O . ARG A 1 284 ? 8.790 3.682 22.349 1.00 85.06 284 ARG A O 1
ATOM 2243 N N . TRP A 1 285 ? 8.103 3.690 20.213 1.00 84.38 285 TRP A N 1
ATOM 2244 C CA . TRP A 1 285 ? 9.233 4.446 19.683 1.00 84.38 285 TRP A CA 1
ATOM 2245 C C . TRP A 1 285 ? 8.934 5.932 19.672 1.00 84.38 285 TRP A C 1
ATOM 2247 O O . TRP A 1 285 ? 7.855 6.346 19.246 1.00 84.38 285 TRP A O 1
ATOM 2257 N N . SER A 1 286 ? 9.937 6.716 20.051 1.00 86.19 286 SER A N 1
ATOM 2258 C CA . SER A 1 286 ? 9.994 8.129 19.695 1.00 86.19 286 SER A CA 1
ATOM 2259 C C . SER A 1 286 ? 10.156 8.308 18.181 1.00 86.19 286 SER A C 1
ATOM 2261 O O . SER A 1 286 ? 10.739 7.453 17.507 1.00 86.19 286 SER A O 1
ATOM 2263 N N . ASP A 1 287 ? 9.737 9.461 17.655 1.00 83.44 287 ASP A N 1
ATOM 2264 C CA . ASP A 1 287 ? 9.926 9.825 16.241 1.00 83.44 287 ASP A CA 1
ATOM 2265 C C . ASP A 1 287 ? 11.384 9.639 15.794 1.00 83.44 287 ASP A C 1
ATOM 2267 O O . ASP A 1 287 ? 11.658 9.087 14.733 1.00 83.44 287 ASP A O 1
ATOM 2271 N N . LYS A 1 288 ? 12.346 9.996 16.657 1.00 87.50 288 LYS A N 1
ATOM 2272 C CA . LYS A 1 288 ? 13.784 9.832 16.385 1.00 87.50 288 LYS A CA 1
ATOM 2273 C C . LYS A 1 288 ? 14.208 8.370 16.246 1.00 87.50 288 LYS A C 1
ATOM 2275 O O . LYS A 1 288 ? 15.064 8.058 15.418 1.00 87.50 288 LYS A O 1
ATOM 2280 N N . GLU A 1 289 ? 13.680 7.481 17.085 1.00 87.44 289 GLU A N 1
ATOM 2281 C CA . GLU A 1 289 ? 13.988 6.048 17.009 1.00 87.44 289 GLU A CA 1
ATOM 2282 C C . GLU A 1 289 ? 13.393 5.427 15.754 1.00 87.44 289 GLU A C 1
ATOM 2284 O O . GLU A 1 289 ? 14.080 4.656 15.079 1.00 87.44 289 GLU A O 1
ATOM 2289 N N . PHE A 1 290 ? 12.161 5.816 15.423 1.00 83.06 290 PHE A N 1
ATOM 2290 C CA . PHE A 1 290 ? 11.503 5.423 14.189 1.00 83.06 290 PHE A CA 1
ATOM 2291 C C . PHE A 1 290 ? 12.298 5.891 12.964 1.00 83.06 290 PHE A C 1
ATOM 2293 O O . PHE A 1 290 ? 12.678 5.068 12.132 1.00 83.06 290 PHE A O 1
ATOM 2300 N N . ASP A 1 291 ? 12.645 7.177 12.886 1.00 85.31 291 ASP A N 1
ATOM 2301 C CA . ASP A 1 291 ? 13.403 7.750 11.770 1.00 85.31 291 ASP A CA 1
ATOM 2302 C C . ASP A 1 291 ? 14.764 7.078 11.592 1.00 85.31 291 ASP A C 1
ATOM 2304 O O . ASP A 1 291 ? 15.169 6.756 10.470 1.00 85.31 291 ASP A O 1
ATOM 2308 N N . ARG A 1 292 ? 15.472 6.819 12.699 1.00 88.69 292 ARG A N 1
ATOM 2309 C CA . ARG A 1 292 ? 16.739 6.082 12.671 1.00 88.69 292 ARG A CA 1
ATOM 2310 C C . ARG A 1 292 ? 16.538 4.678 12.105 1.00 88.69 292 ARG A C 1
ATOM 2312 O O . ARG A 1 292 ? 17.274 4.297 11.196 1.00 88.69 292 ARG A O 1
ATOM 2319 N N . HIS A 1 293 ? 15.542 3.940 12.598 1.00 84.56 293 HIS A N 1
ATOM 2320 C CA . HIS A 1 293 ? 15.248 2.590 12.121 1.00 84.56 293 HIS A CA 1
ATOM 2321 C C . HIS A 1 293 ? 14.922 2.580 10.622 1.00 84.56 293 HIS A C 1
ATOM 2323 O O . HIS A 1 293 ? 15.512 1.817 9.856 1.00 84.56 293 HIS A O 1
ATOM 2329 N N . MET A 1 294 ? 14.043 3.480 10.176 1.00 81.81 294 MET A N 1
ATOM 2330 C CA . MET A 1 294 ? 13.662 3.589 8.768 1.00 81.81 294 MET A CA 1
ATOM 2331 C C . MET A 1 294 ? 14.850 3.969 7.882 1.00 81.81 294 MET A C 1
ATOM 2333 O O . MET A 1 294 ? 15.005 3.426 6.785 1.00 81.81 294 MET A O 1
ATOM 2337 N N . LYS A 1 295 ? 15.725 4.865 8.349 1.00 86.00 295 LYS A N 1
ATOM 2338 C CA . LYS A 1 295 ? 16.948 5.246 7.633 1.00 86.00 295 LYS A CA 1
ATOM 2339 C C . LYS A 1 295 ? 17.912 4.070 7.486 1.00 86.00 295 LYS A C 1
ATOM 2341 O O . LYS A 1 295 ? 18.463 3.880 6.404 1.00 86.00 295 LYS A O 1
ATOM 2346 N N . GLU A 1 296 ? 18.096 3.270 8.533 1.00 87.19 296 GLU A N 1
ATOM 2347 C CA . GLU A 1 296 ? 18.933 2.065 8.496 1.00 87.19 296 GLU A CA 1
ATOM 2348 C C . GLU A 1 296 ? 18.382 1.019 7.517 1.00 87.19 296 GLU A C 1
ATOM 2350 O O . GLU A 1 296 ? 19.133 0.501 6.690 1.00 87.19 296 GLU A O 1
ATOM 2355 N N . GLN A 1 297 ? 17.068 0.765 7.532 1.00 81.69 297 GLN A N 1
ATOM 2356 C CA . GLN A 1 297 ? 16.425 -0.159 6.588 1.00 81.69 297 GLN A CA 1
ATOM 2357 C C . GLN A 1 297 ? 16.553 0.322 5.138 1.00 81.69 297 GLN A C 1
ATOM 2359 O O . GLN A 1 297 ? 16.893 -0.466 4.252 1.00 81.69 297 GLN A O 1
ATOM 2364 N N . ARG A 1 298 ? 16.309 1.615 4.879 1.00 82.25 298 ARG A N 1
ATOM 2365 C CA . ARG A 1 298 ? 16.467 2.210 3.541 1.00 82.25 298 ARG A CA 1
ATOM 2366 C C . ARG A 1 298 ? 17.903 2.079 3.051 1.00 82.25 298 ARG A C 1
ATOM 2368 O O . ARG A 1 298 ? 18.109 1.597 1.941 1.00 82.25 298 ARG A O 1
ATOM 2375 N N . LYS A 1 299 ? 18.879 2.413 3.899 1.00 85.38 299 LYS A N 1
ATOM 2376 C CA . LYS A 1 299 ? 20.304 2.277 3.584 1.00 85.38 299 LYS A CA 1
ATOM 2377 C C . LYS A 1 299 ? 20.672 0.830 3.244 1.00 85.38 299 LYS A C 1
ATOM 2379 O O . LYS A 1 299 ? 21.283 0.593 2.209 1.00 85.38 299 LYS A O 1
ATOM 2384 N N . ALA A 1 300 ? 20.236 -0.143 4.046 1.00 83.88 300 ALA A N 1
ATOM 2385 C CA . ALA A 1 300 ? 20.507 -1.558 3.783 1.00 83.88 300 ALA A CA 1
ATOM 2386 C C . ALA A 1 300 ? 19.897 -2.042 2.451 1.00 83.88 300 ALA A C 1
ATOM 2388 O O . ALA A 1 300 ? 20.532 -2.789 1.705 1.00 83.88 300 ALA A O 1
ATOM 2389 N N . ARG A 1 301 ? 18.674 -1.599 2.117 1.00 80.50 301 ARG A N 1
ATOM 2390 C CA . ARG A 1 301 ? 18.037 -1.897 0.820 1.00 80.50 301 ARG A CA 1
ATOM 2391 C C . ARG A 1 301 ? 18.807 -1.267 -0.343 1.00 80.50 301 ARG A C 1
ATOM 2393 O O . ARG A 1 301 ? 19.048 -1.938 -1.343 1.00 80.50 301 ARG A O 1
ATOM 2400 N N . GLN A 1 302 ? 19.207 -0.007 -0.200 1.00 82.81 302 GLN A N 1
ATOM 2401 C CA . GLN A 1 302 ? 19.978 0.743 -1.192 1.00 82.81 302 GLN A CA 1
ATOM 2402 C C . GLN A 1 302 ? 21.335 0.078 -1.470 1.00 82.81 302 GLN A C 1
ATOM 2404 O O . GLN A 1 302 ? 21.671 -0.189 -2.622 1.00 82.81 302 GLN A O 1
ATOM 2409 N N . GLU A 1 303 ? 22.075 -0.299 -0.424 1.00 85.62 303 GLU A N 1
ATOM 2410 C CA . GLU A 1 303 ? 23.350 -1.023 -0.537 1.00 85.62 303 GLU A CA 1
ATOM 2411 C C . GLU A 1 303 ? 23.189 -2.380 -1.242 1.00 85.62 303 GLU A C 1
ATOM 2413 O O . GLU A 1 303 ? 24.003 -2.750 -2.099 1.00 85.62 303 GLU A O 1
ATOM 2418 N N . LEU A 1 304 ? 22.113 -3.116 -0.940 1.00 82.50 304 LEU A N 1
ATOM 2419 C CA . LEU A 1 304 ? 21.804 -4.385 -1.601 1.00 82.50 304 LEU A CA 1
ATOM 2420 C C . LEU A 1 304 ? 21.518 -4.205 -3.101 1.00 82.50 304 LEU A C 1
ATOM 2422 O O . LEU A 1 304 ? 21.940 -5.038 -3.907 1.00 82.50 304 LEU A O 1
ATOM 2426 N N . MET A 1 305 ? 20.815 -3.137 -3.483 1.00 80.44 305 MET A N 1
ATOM 2427 C CA . MET A 1 305 ? 20.552 -2.827 -4.889 1.00 80.44 305 MET A CA 1
ATOM 2428 C C . MET A 1 305 ? 21.843 -2.409 -5.609 1.00 80.44 305 MET A C 1
ATOM 2430 O O . MET A 1 305 ? 22.171 -2.981 -6.650 1.00 80.44 305 MET A O 1
ATOM 2434 N N . CYS A 1 306 ? 22.634 -1.504 -5.025 1.00 83.69 306 CYS A N 1
ATOM 2435 C CA . CYS A 1 306 ? 23.854 -0.974 -5.646 1.00 83.69 306 CYS A CA 1
ATOM 2436 C C . CYS A 1 306 ? 24.990 -1.973 -5.816 1.00 83.69 306 CYS A C 1
ATOM 2438 O O . CYS A 1 306 ? 25.679 -1.994 -6.842 1.00 83.69 306 CYS A O 1
ATOM 2440 N N . SER A 1 307 ? 25.199 -2.823 -4.814 1.00 80.12 307 SER A N 1
ATOM 2441 C CA . SER A 1 307 ? 26.245 -3.847 -4.874 1.00 80.12 307 SER A CA 1
ATOM 2442 C C . SER A 1 307 ? 26.027 -4.840 -6.021 1.00 80.12 307 SER A C 1
ATOM 2444 O O . SER A 1 307 ? 26.984 -5.440 -6.497 1.00 80.12 307 SER A O 1
ATOM 2446 N N . ARG A 1 308 ? 24.786 -4.995 -6.504 1.00 69.44 308 ARG A N 1
ATOM 2447 C CA . ARG A 1 308 ? 24.423 -5.956 -7.560 1.00 69.44 308 ARG A CA 1
ATOM 2448 C C . ARG A 1 308 ? 24.248 -5.323 -8.942 1.00 69.44 308 ARG A C 1
ATOM 2450 O O . ARG A 1 308 ? 24.494 -5.990 -9.955 1.00 69.44 308 ARG A O 1
ATOM 2457 N N . THR A 1 309 ? 23.849 -4.051 -9.016 1.00 64.75 309 THR A N 1
ATOM 2458 C CA . THR A 1 309 ? 23.714 -3.326 -10.293 1.00 64.75 309 THR A CA 1
ATOM 2459 C C . THR A 1 309 ? 25.068 -3.077 -10.947 1.00 64.75 309 THR A C 1
ATOM 2461 O O . THR A 1 309 ? 25.190 -3.260 -12.158 1.00 64.75 309 THR A O 1
ATOM 2464 N N . THR A 1 310 ? 26.104 -2.760 -10.166 1.00 61.16 310 THR A N 1
ATOM 2465 C CA . THR A 1 310 ? 27.469 -2.540 -10.676 1.00 61.16 310 THR A CA 1
ATOM 2466 C C . THR A 1 310 ? 28.007 -3.750 -11.441 1.00 61.16 310 THR A C 1
ATOM 2468 O O . THR A 1 310 ? 28.528 -3.591 -12.541 1.00 61.16 310 THR A O 1
ATOM 2471 N N . THR A 1 311 ? 27.791 -4.972 -10.948 1.00 60.12 311 THR A N 1
ATOM 2472 C CA . THR A 1 311 ? 28.270 -6.191 -11.621 1.00 60.12 311 THR A CA 1
ATOM 2473 C C . THR A 1 311 ? 27.486 -6.510 -12.899 1.00 60.12 311 THR A C 1
ATOM 2475 O O . THR A 1 311 ? 28.074 -6.845 -13.927 1.00 60.12 311 THR A O 1
ATOM 2478 N N . THR A 1 312 ? 26.157 -6.377 -12.874 1.00 59.84 312 THR A N 1
ATOM 2479 C CA . THR A 1 312 ? 25.291 -6.821 -13.985 1.00 59.84 312 THR A CA 1
ATOM 2480 C C . THR A 1 312 ? 25.209 -5.788 -15.114 1.00 59.84 312 THR A C 1
ATOM 2482 O O . THR A 1 312 ? 25.227 -6.144 -16.297 1.00 59.84 312 THR A O 1
ATOM 2485 N N . ALA A 1 313 ? 25.156 -4.495 -14.776 1.00 58.91 313 ALA A N 1
ATOM 2486 C CA . ALA A 1 313 ? 25.100 -3.413 -15.757 1.00 58.91 313 ALA A CA 1
ATOM 2487 C C . ALA A 1 313 ? 26.415 -3.301 -16.539 1.00 58.91 313 ALA A C 1
ATOM 2489 O O . ALA A 1 313 ? 26.389 -3.209 -17.767 1.00 58.91 313 ALA A O 1
ATOM 2490 N N . GLN A 1 314 ? 27.564 -3.420 -15.861 1.00 58.31 314 GLN A N 1
ATOM 2491 C CA . GLN A 1 314 ? 28.871 -3.459 -16.524 1.00 58.31 314 GLN A CA 1
ATOM 2492 C C . GLN A 1 314 ? 28.973 -4.638 -17.504 1.00 58.31 314 GLN A C 1
ATOM 2494 O O . GLN A 1 314 ? 29.455 -4.466 -18.622 1.00 58.31 314 GLN A O 1
ATOM 2499 N N . GLN A 1 315 ? 28.438 -5.811 -17.148 1.00 62.22 315 GLN A N 1
ATOM 2500 C CA . GLN A 1 315 ? 28.409 -6.977 -18.037 1.00 62.22 315 GLN A CA 1
ATOM 2501 C C . GLN A 1 315 ? 27.489 -6.788 -19.255 1.00 62.22 315 GLN A C 1
ATOM 2503 O O . GLN A 1 315 ? 27.852 -7.189 -20.364 1.00 62.22 315 GLN A O 1
ATOM 2508 N N . ARG A 1 316 ? 26.311 -6.167 -19.093 1.00 65.06 316 ARG A N 1
ATOM 2509 C CA . ARG A 1 316 ? 25.379 -5.900 -20.208 1.00 65.06 316 ARG A CA 1
ATOM 2510 C C . ARG A 1 316 ? 25.892 -4.810 -21.152 1.00 65.06 316 ARG A C 1
ATOM 2512 O O . ARG A 1 316 ? 25.830 -4.999 -22.367 1.00 65.06 316 ARG A O 1
ATOM 2519 N N . ILE A 1 317 ? 26.454 -3.722 -20.621 1.00 57.53 317 ILE A N 1
ATOM 2520 C CA . ILE A 1 317 ? 27.093 -2.667 -21.426 1.00 57.53 317 ILE A CA 1
ATOM 2521 C C . ILE A 1 317 ? 28.292 -3.244 -22.192 1.00 57.53 317 ILE A C 1
ATOM 2523 O O . ILE A 1 317 ? 28.433 -2.998 -23.389 1.00 57.53 317 ILE A O 1
ATOM 2527 N N . ALA A 1 318 ? 29.108 -4.084 -21.546 1.00 55.47 318 ALA A N 1
ATOM 2528 C CA . ALA A 1 318 ? 30.220 -4.765 -22.205 1.00 55.47 318 ALA A CA 1
ATOM 2529 C C . ALA A 1 318 ? 29.763 -5.730 -23.315 1.00 55.47 318 ALA A C 1
ATOM 2531 O O . ALA A 1 318 ? 30.431 -5.821 -24.342 1.00 55.47 318 ALA A O 1
ATOM 2532 N N . LYS A 1 319 ? 28.627 -6.426 -23.153 1.00 70.38 319 LYS A N 1
ATOM 2533 C CA . LYS A 1 319 ? 28.056 -7.285 -24.208 1.00 70.38 319 LYS A CA 1
ATOM 2534 C C . LYS A 1 319 ? 27.504 -6.483 -25.387 1.00 70.38 319 LYS A C 1
ATOM 2536 O O . LYS A 1 319 ? 27.787 -6.849 -26.521 1.00 70.38 319 LYS A O 1
ATOM 2541 N N . ARG A 1 320 ? 26.779 -5.382 -25.145 1.00 67.88 320 ARG A N 1
ATOM 2542 C CA . ARG A 1 320 ? 26.270 -4.516 -26.228 1.00 67.88 320 ARG A CA 1
ATOM 2543 C C . ARG A 1 320 ? 27.402 -3.890 -27.046 1.00 67.88 320 ARG A C 1
ATOM 2545 O O . ARG A 1 320 ? 27.298 -3.863 -28.260 1.00 67.88 320 ARG A O 1
ATOM 2552 N N . ARG A 1 321 ? 28.510 -3.494 -26.407 1.00 57.62 321 ARG A N 1
ATOM 2553 C CA . ARG A 1 321 ? 29.707 -2.968 -27.095 1.00 57.62 321 ARG A CA 1
ATOM 2554 C C . ARG A 1 321 ? 30.524 -4.014 -27.862 1.00 57.62 321 ARG A C 1
ATOM 2556 O O . ARG A 1 321 ? 31.356 -3.636 -28.670 1.00 57.62 321 ARG A O 1
ATOM 2563 N N . LYS A 1 322 ? 30.347 -5.308 -27.581 1.00 61.66 322 LYS A N 1
ATOM 2564 C CA . LYS A 1 322 ? 31.037 -6.402 -28.293 1.00 61.66 322 LYS A CA 1
ATOM 2565 C C . LYS A 1 322 ? 30.229 -6.968 -29.466 1.00 61.66 322 LYS A C 1
ATOM 2567 O O . LYS A 1 322 ? 30.758 -7.796 -30.196 1.00 61.66 322 LYS A O 1
ATOM 2572 N N . GLY A 1 323 ? 28.962 -6.574 -29.603 1.00 59.66 323 GLY A N 1
ATOM 2573 C CA . GLY A 1 323 ? 28.059 -7.008 -30.676 1.00 59.66 323 GLY A CA 1
ATOM 2574 C C . GLY A 1 323 ? 27.702 -5.910 -31.684 1.00 59.66 323 GLY A C 1
ATOM 2575 O O . GLY A 1 323 ? 26.809 -6.127 -32.496 1.00 59.66 323 GLY A O 1
ATOM 2576 N N . SER A 1 324 ? 28.361 -4.751 -31.598 1.00 44.03 324 SER A N 1
ATOM 2577 C CA . SER A 1 324 ? 28.300 -3.616 -32.531 1.00 44.03 324 SER A CA 1
ATOM 2578 C C . SER A 1 324 ? 29.664 -3.423 -33.172 1.00 44.03 324 SER A C 1
ATOM 2580 O O . SER A 1 324 ? 29.717 -3.193 -34.394 1.00 44.03 324 SER A O 1
#

Mean predicted aligned error: 7.06 Å

Secondary structure (DSSP, 8-state):
-PPPPTTPPPPHHHHHHHHHHHHHTT-----B---SS-GGGGTTTT-B-S-HHHHHHT-S-PPB---HHHHHHHHHHHHHHHHHH--S-EE-----HHHHHHHHHHTT---SHHHHHHHHHHHHHHHHHHHHHTT--GGGEEEEPPS-TT-HHHHTT-S-SEEEE-STT---HHHHHH-SSS-EEE--TTT-TTS-----HHHHHHHHHHHHT-TTEEEE----S---HHHHHHTTHHHHHHHHHHHHH-SSPPPHHHHHHHHHHHHHHTT--HHHHHTTT--SS-HHHHHHHHHHHHHHHHHHHHHHHHHHHHHHHHHHHH--

Solvent-accessible surface area (backbone atoms only — not comparable to full-atom values): 17851 Å² total; per-residue (Å²): 128,86,55,62,58,94,93,60,79,85,48,73,68,54,51,41,51,50,45,54,55,33,48,78,71,76,40,85,60,68,59,72,51,45,43,70,12,53,21,47,90,44,65,88,74,72,42,45,55,73,21,67,64,45,43,42,77,66,48,58,24,39,28,49,40,84,47,79,66,42,49,55,51,48,43,54,53,51,51,52,51,43,68,60,55,67,41,84,43,42,27,45,32,44,73,52,59,73,64,23,41,66,34,40,48,67,54,71,45,73,67,52,79,65,49,37,50,52,55,50,50,53,52,25,52,54,48,41,50,45,40,55,74,71,69,54,58,49,81,33,21,30,24,44,56,71,88,65,83,88,42,75,76,63,55,77,58,48,65,36,57,24,40,28,36,60,32,96,71,52,69,46,73,67,48,59,71,66,47,85,65,78,37,30,34,36,27,48,59,73,26,39,69,85,51,78,62,71,52,37,16,70,59,37,16,52,54,32,35,62,49,63,70,38,90,46,51,80,46,75,47,75,46,70,88,63,71,42,63,66,61,37,62,33,46,20,48,68,31,29,53,51,21,34,55,50,9,56,69,42,94,67,91,69,58,69,70,59,46,53,54,52,52,42,48,51,32,59,76,68,72,49,65,65,73,53,47,73,46,42,11,26,42,75,48,54,59,67,56,45,52,50,52,53,50,53,52,50,49,54,52,24,51,60,47,40,69,50,44,60,61,53,50,54,51,51,54,53,50,58,69,73,75,112

Nearest PDB structures (foldseek):
  8hvd-assembly1_A  TM=5.673E-01  e=1.612E-05  Streptomyces sp.
  9fyn-assembly1_A  TM=5.868E-01  e=4.125E-05  Trueperella pyogenes
  5bxt-assembly2_B  TM=5.184E-01  e=4.125E-05  Bifidobacterium bifidum JCM 1254
  2q6z-assembly1_A  TM=4.964E-01  e=3.434E-03  Homo sapiens
  4tl9-assembly1_D  TM=3.852E-01  e=1.203E+00  Synechococcus elongatus PCC 7942 = FACHB-805

Foldseek 3Di:
DADDPPPDDQDLVNLLVVLVVCVVVVHADADEAAAAWQNLVCLVVPQWQPQLVCCQPPVGGTHGDLDPVSLVVVLVVVLSVCVSRVHLAYEHEELALVSCVVSCVSSVQDCPDVSVLVVSLVVLVSVLVSCVVSVRDLQRYEYEDYPPPPPPVSCVSHRHQEYEYEAVVDPDLVNLVVDPRQAYEYEHPLQPLLALPQDALLNLLQVLLVVLPRPRYPYYDRDDPDDHPCSCLQQLVVLSVLSNVNSNPDPDRDDPVVVLVVQQVVCVVVVHDVVSSVSNRGGNDDNVRSVVVVVVVSVVSSCVSNVPCVVVVVVVVVVVVVVD

Organism: NCBI:txid210454

pLDDT: mean 83.48, std 12.44, range [43.91, 97.88]

Radius of gyra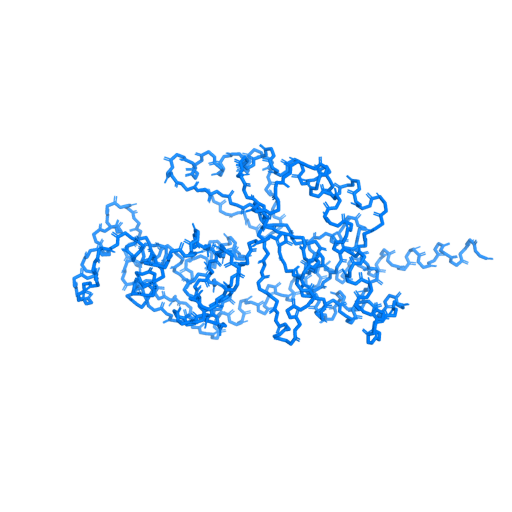tion: 21.34 Å; Cα contacts (8 Å, |Δi|>4): 447; chains: 1; bounding box: 54×41×63 Å

Sequence (324 aa):
LATKKNGQVYTVEDLHKLRRHAHKNGIEIIPEVNILSRAGGWFQSGLLIPCPHFACDVGCGMPLDLDVHTLAILTNVLDEILSIFNSPFLHLGYDEREESRPCYKEANMDVSGEAQQELSLEREKKMAAVIKMLGIPSEHIIRWESTDKKKEEETRFRTGRITHYHSNTHPTVEYLQNLEDPAVFLSTDSLNFASPTDIDGYTIYKQMHEVSKQEKVLGVLAGTLEMGPVSWNGRNVEGKLVALAMGAAANDIVPKDEFEKAFRKIFKDLEIDGDTAISFGKSRWSDKEFDRHMKEQRKARQELMCSRTTTTAQQRIAKRRKGS